Protein AF-A0A5C7UI43-F1 (afdb_monomer)

Radius of gyration: 25.61 Å; Cα contacts (8 Å, |Δi|>4): 293; chains: 1; bounding box: 60×54×65 Å

Secondary structure (DSSP, 8-state):
----TTS--GGGGEETTEE----THHHHHHHHHTT-HHHHHHHHHHHTTT---HHHHHT--TTHHHHHHHHHHH--GGG--HHHHIIIIIHHHHPEESPPP-------PPTTS---HHHHHHHHHHIIIIIHHHTT----------SSS-HHHHHHHHHHHHHHH-PPPP-PSPPSS--S-SSS-HHHHHHHHHHHHHHHH-TTS-HHHHHHHTT---SS--SSS---HHHHHHHHHHHHHHHHHHHHHHHHHHTTT--S--SPPSS-PPP-HHHHHHHHHHHHHHHHHHHHHHHHHHHH-

Mean predicted aligned error: 8.75 Å

pLDDT: mean 88.93, std 11.78, range [41.09, 98.62]

Structure (mmCIF, N/CA/C/O backbone):
data_AF-A0A5C7UI43-F1
#
_entry.id   AF-A0A5C7UI43-F1
#
loop_
_atom_site.group_PDB
_atom_site.id
_atom_site.type_symbol
_atom_site.label_atom_id
_atom_site.label_alt_id
_atom_site.label_comp_id
_atom_site.label_asym_id
_atom_site.label_entity_id
_atom_site.label_seq_id
_atom_site.pdbx_PDB_ins_code
_atom_site.Cartn_x
_atom_site.Cartn_y
_atom_site.Cartn_z
_atom_site.occupancy
_atom_site.B_iso_or_equiv
_atom_site.auth_seq_id
_atom_site.auth_comp_id
_atom_site.auth_asym_id
_atom_site.auth_atom_id
_atom_site.pdbx_PDB_model_num
ATOM 1 N N . MET A 1 1 ? -25.306 16.478 -3.652 1.00 41.09 1 MET A N 1
ATOM 2 C CA . MET A 1 1 ? -23.913 16.083 -3.967 1.00 41.09 1 MET A CA 1
ATOM 3 C C . MET A 1 1 ? -23.865 14.571 -4.092 1.00 41.09 1 MET A C 1
ATOM 5 O O . MET A 1 1 ? -24.075 13.880 -3.103 1.00 41.09 1 MET A O 1
ATOM 9 N N . THR A 1 2 ? -23.677 14.051 -5.300 1.00 48.28 2 THR A N 1
ATOM 10 C CA . THR A 1 2 ? -23.545 12.612 -5.557 1.00 48.28 2 THR A CA 1
ATOM 11 C C . THR A 1 2 ? -22.298 12.082 -4.847 1.00 48.28 2 THR A C 1
ATOM 13 O O . THR A 1 2 ? -21.191 12.579 -5.053 1.00 48.28 2 THR A O 1
ATOM 16 N N . LYS A 1 3 ? -22.476 11.104 -3.951 1.00 59.66 3 LYS A N 1
ATOM 17 C CA . LYS A 1 3 ? -21.375 10.439 -3.238 1.00 59.66 3 LYS A CA 1
ATOM 18 C C . LYS A 1 3 ? -20.406 9.869 -4.281 1.00 59.66 3 LYS A C 1
ATOM 20 O O . LYS A 1 3 ? -20.841 9.151 -5.176 1.00 59.66 3 LYS A O 1
ATOM 25 N N . ASN A 1 4 ? -19.111 10.175 -4.180 1.00 74.12 4 ASN A N 1
ATOM 26 C CA . ASN A 1 4 ? -18.106 9.613 -5.086 1.00 74.12 4 ASN A CA 1
ATOM 27 C C . ASN A 1 4 ? -18.083 8.084 -4.922 1.00 74.12 4 ASN A C 1
ATOM 29 O O . ASN A 1 4 ? -17.553 7.570 -3.934 1.00 74.12 4 ASN A O 1
ATOM 33 N N . SER A 1 5 ? -18.664 7.362 -5.884 1.00 76.62 5 SER A N 1
ATOM 34 C CA . SER A 1 5 ? -18.826 5.904 -5.840 1.00 76.62 5 SER A CA 1
ATOM 35 C C . SER A 1 5 ? -17.491 5.158 -5.774 1.00 76.62 5 SER A C 1
ATOM 37 O O . SER A 1 5 ? -17.455 4.024 -5.303 1.00 76.62 5 SER A O 1
ATOM 39 N N . LEU A 1 6 ? -16.384 5.805 -6.149 1.00 84.00 6 LEU A N 1
ATOM 40 C CA . LEU A 1 6 ? -15.033 5.243 -6.159 1.00 84.00 6 LEU A CA 1
ATOM 41 C C . LEU A 1 6 ? -14.198 5.609 -4.923 1.00 84.00 6 LEU A C 1
ATOM 43 O O . LEU A 1 6 ? -13.099 5.079 -4.755 1.00 84.00 6 LEU A O 1
ATOM 47 N N . ALA A 1 7 ? -14.695 6.488 -4.050 1.00 86.06 7 ALA A N 1
ATOM 48 C CA . ALA A 1 7 ? -14.043 6.797 -2.782 1.00 86.06 7 ALA A CA 1
ATOM 49 C C . ALA A 1 7 ? -14.391 5.742 -1.723 1.00 86.06 7 ALA A C 1
ATOM 51 O O . ALA A 1 7 ? -15.552 5.318 -1.625 1.00 86.06 7 ALA A O 1
ATOM 52 N N . LEU A 1 8 ? -13.393 5.348 -0.924 1.00 86.44 8 LEU A N 1
ATOM 53 C CA . LEU A 1 8 ? -13.613 4.494 0.243 1.00 86.44 8 LEU A CA 1
ATOM 54 C C . LEU A 1 8 ? -14.575 5.171 1.217 1.00 86.44 8 LEU A C 1
ATOM 56 O O . LEU A 1 8 ? -14.495 6.374 1.467 1.00 86.44 8 LEU A O 1
ATOM 60 N N . GLN A 1 9 ? -15.497 4.382 1.748 1.00 86.56 9 GLN A N 1
ATOM 61 C CA . GLN A 1 9 ? -16.416 4.768 2.807 1.00 86.56 9 GLN A CA 1
ATOM 62 C C . GLN A 1 9 ? -16.007 4.085 4.111 1.00 86.56 9 GLN A C 1
ATOM 64 O O . GLN A 1 9 ? -15.364 3.040 4.102 1.00 86.56 9 GLN A O 1
ATOM 69 N N . ARG A 1 10 ? -16.450 4.621 5.253 1.00 81.81 10 ARG A N 1
ATOM 70 C CA . ARG A 1 10 ? -16.197 3.988 6.561 1.00 81.81 10 ARG A CA 1
ATOM 71 C C . ARG A 1 10 ? -16.725 2.552 6.647 1.00 81.81 10 ARG A C 1
ATOM 73 O O . ARG A 1 10 ? -16.119 1.736 7.328 1.00 81.81 10 ARG A O 1
ATOM 80 N N . SER A 1 11 ? -17.826 2.249 5.958 1.00 84.06 11 SER A N 1
ATOM 81 C CA . SER A 1 11 ? -18.372 0.889 5.855 1.00 84.06 11 SER A CA 1
ATOM 82 C C . SER A 1 11 ? -17.419 -0.080 5.157 1.00 84.06 11 SER A C 1
ATOM 84 O O . SER A 1 11 ? -17.406 -1.251 5.502 1.00 84.06 11 SER A O 1
ATOM 86 N N . ASP A 1 12 ? -16.597 0.405 4.222 1.00 88.06 12 ASP A N 1
ATOM 87 C CA . ASP A 1 12 ? -15.672 -0.429 3.446 1.00 88.06 12 ASP A CA 1
ATOM 88 C C . ASP A 1 12 ? -14.473 -0.890 4.297 1.00 88.06 12 ASP A C 1
ATOM 90 O O . ASP A 1 12 ? -13.751 -1.804 3.914 1.00 88.06 12 ASP A O 1
ATOM 94 N N . LEU A 1 13 ? -14.244 -0.272 5.461 1.00 86.81 13 LEU A N 1
ATOM 95 C CA . LEU A 1 13 ? -13.174 -0.633 6.398 1.00 86.81 13 LEU A CA 1
ATOM 96 C C . LEU A 1 13 ? -13.546 -1.821 7.299 1.00 86.81 13 LEU A C 1
ATOM 98 O O . LEU A 1 13 ? -12.768 -2.174 8.185 1.00 86.81 13 LEU A O 1
ATOM 102 N N . GLN A 1 14 ? -14.736 -2.401 7.122 1.00 86.81 14 GLN A N 1
ATOM 103 C CA . GLN A 1 14 ? -15.260 -3.485 7.947 1.00 86.81 14 GLN A CA 1
ATOM 104 C C . GLN A 1 14 ? -15.908 -4.560 7.077 1.00 86.81 14 GLN A C 1
ATOM 106 O O . GLN A 1 14 ? -16.674 -4.260 6.166 1.00 86.81 14 GLN A O 1
ATOM 111 N N . LYS A 1 15 ? -15.610 -5.827 7.364 1.00 84.19 15 LYS A N 1
ATOM 112 C CA . LYS A 1 15 ? -16.128 -6.990 6.632 1.00 84.19 15 LYS A CA 1
ATOM 113 C C . LYS A 1 15 ? -15.978 -8.223 7.512 1.00 84.19 15 LYS A C 1
ATOM 115 O O . LYS A 1 15 ? -14.960 -8.362 8.180 1.00 84.19 15 LYS A O 1
ATOM 120 N N . ASN A 1 16 ? -16.987 -9.094 7.536 1.00 82.00 16 ASN A N 1
ATOM 121 C CA . ASN A 1 16 ? -16.933 -10.392 8.226 1.00 82.00 16 ASN A CA 1
ATOM 122 C C . ASN A 1 16 ? -16.462 -10.316 9.695 1.00 82.00 16 ASN A C 1
ATOM 124 O O . ASN A 1 16 ? -15.694 -11.152 10.160 1.00 82.00 16 ASN A O 1
ATOM 128 N N . GLY A 1 17 ? -16.887 -9.280 10.430 1.00 78.25 17 GLY A N 1
ATOM 129 C CA . GLY A 1 17 ? -16.491 -9.090 11.830 1.00 78.25 17 GLY A CA 1
ATOM 130 C C . GLY A 1 17 ? -15.025 -8.690 12.034 1.00 78.25 17 GLY A C 1
ATOM 131 O O . GLY A 1 17 ? -14.549 -8.744 13.163 1.00 78.25 17 GLY A O 1
ATOM 132 N N . LYS A 1 18 ? -14.320 -8.287 10.973 1.00 85.12 18 LYS A N 1
ATOM 133 C CA . LYS A 1 18 ? -12.999 -7.657 11.022 1.00 85.12 18 LYS A CA 1
ATOM 134 C C . LYS A 1 18 ? -13.108 -6.171 10.706 1.00 85.12 18 LYS A C 1
ATOM 136 O O . LYS A 1 18 ? -13.973 -5.757 9.927 1.00 85.12 18 LYS A O 1
ATOM 141 N N . PHE A 1 19 ? -12.192 -5.381 11.253 1.00 86.44 19 PHE A N 1
ATOM 142 C CA . PHE A 1 19 ? -12.033 -3.972 10.905 1.00 86.44 19 PHE A CA 1
ATOM 143 C C . PHE A 1 19 ? -10.576 -3.627 10.614 1.00 86.44 19 PHE A C 1
ATOM 145 O O . PHE A 1 19 ? -9.664 -4.169 11.234 1.00 86.44 19 PHE A O 1
ATOM 152 N N . VAL A 1 20 ? -10.363 -2.684 9.701 1.00 87.62 20 VAL A N 1
ATOM 153 C CA . VAL A 1 20 ? -9.046 -2.108 9.416 1.00 87.62 20 VAL A CA 1
ATOM 154 C C . VAL A 1 20 ? -9.009 -0.681 9.946 1.00 87.62 20 VAL A C 1
ATOM 156 O O . VAL A 1 20 ? -9.901 0.121 9.667 1.00 87.62 20 VAL A O 1
ATOM 159 N N . GLU A 1 21 ? -7.963 -0.346 10.695 1.00 83.88 21 GLU A N 1
ATOM 160 C CA . GLU A 1 21 ? -7.662 1.044 11.031 1.00 83.88 21 GLU A CA 1
ATOM 161 C C . GLU A 1 21 ? -7.300 1.812 9.751 1.00 83.88 21 GLU A C 1
ATOM 163 O O . GLU A 1 21 ? -6.388 1.420 9.020 1.00 83.88 21 GLU A O 1
ATOM 168 N N . GLU A 1 22 ? -8.020 2.897 9.455 1.00 81.88 22 GLU A N 1
ATOM 169 C CA . GLU A 1 22 ? -7.789 3.669 8.235 1.00 81.88 22 GLU A CA 1
ATOM 170 C C . GLU A 1 22 ? -6.381 4.274 8.235 1.00 81.88 22 GLU A C 1
ATOM 172 O O . GLU A 1 22 ? -6.055 5.129 9.056 1.00 81.88 22 GLU A O 1
ATOM 177 N N . HIS A 1 23 ? -5.553 3.868 7.272 1.00 89.19 23 HIS A N 1
ATOM 178 C CA . HIS A 1 23 ? -4.221 4.430 7.103 1.00 89.19 23 HIS A CA 1
ATOM 179 C C . HIS A 1 23 ? -3.888 4.642 5.628 1.00 89.19 23 HIS A C 1
ATOM 181 O O . HIS A 1 23 ? -4.010 3.736 4.801 1.00 89.19 23 HIS A O 1
ATOM 187 N N . ARG A 1 24 ? -3.391 5.838 5.286 1.00 89.25 24 ARG A N 1
ATOM 188 C CA . ARG A 1 24 ? -3.061 6.206 3.894 1.00 89.25 24 ARG A CA 1
ATOM 189 C C . ARG A 1 24 ? -1.999 5.294 3.272 1.00 89.25 24 ARG A C 1
ATOM 191 O O . ARG A 1 24 ? -1.997 5.098 2.061 1.00 89.25 24 ARG A O 1
ATOM 198 N N . LEU A 1 25 ? -1.123 4.712 4.094 1.00 94.44 25 LEU A N 1
ATOM 199 C CA . LEU A 1 25 ? -0.075 3.789 3.644 1.00 94.44 25 LEU A CA 1
ATOM 200 C C . LEU A 1 25 ? -0.619 2.562 2.915 1.00 94.44 25 LEU A C 1
ATOM 202 O O . LEU A 1 25 ? 0.022 2.122 1.970 1.00 94.44 25 LEU A O 1
ATOM 206 N N . TYR A 1 26 ? -1.810 2.058 3.236 1.00 94.88 26 TYR A N 1
ATOM 207 C CA . TYR A 1 26 ? -2.344 0.916 2.493 1.00 94.88 26 TYR A CA 1
ATOM 208 C C . TYR A 1 26 ? -2.644 1.243 1.026 1.00 94.88 26 TYR A C 1
ATOM 210 O O . TYR A 1 26 ? -2.479 0.386 0.157 1.00 94.88 26 TYR A O 1
ATOM 218 N N . ARG A 1 27 ? -3.016 2.497 0.718 1.00 95.00 27 ARG A N 1
ATOM 219 C CA . ARG A 1 27 ? -3.122 2.940 -0.678 1.00 95.00 27 ARG A CA 1
ATOM 220 C C . ARG 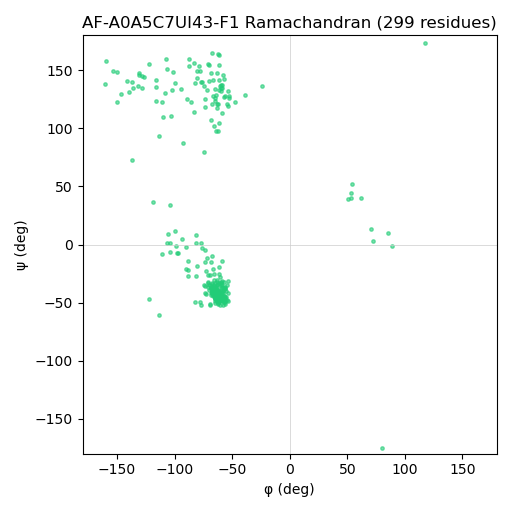A 1 27 ? -1.769 2.895 -1.367 1.00 95.00 27 ARG A C 1
ATOM 222 O O . ARG A 1 27 ? -1.682 2.428 -2.496 1.00 95.00 27 ARG A O 1
ATOM 229 N N . PHE A 1 28 ? -0.724 3.362 -0.694 1.00 96.75 28 PHE A N 1
ATOM 230 C CA . PHE A 1 28 ? 0.623 3.330 -1.250 1.00 96.75 28 PHE A CA 1
ATOM 231 C C . PHE A 1 28 ? 1.137 1.901 -1.408 1.00 96.75 28 PHE A C 1
ATOM 233 O O . PHE A 1 28 ? 1.743 1.618 -2.430 1.00 96.75 28 PHE A O 1
ATOM 240 N N . TRP A 1 29 ? 0.829 0.985 -0.487 1.00 97.56 29 TRP A N 1
ATOM 241 C CA . TRP A 1 29 ? 1.164 -0.432 -0.638 1.00 97.56 29 TRP A CA 1
ATOM 242 C C . TRP A 1 29 ? 0.586 -0.989 -1.943 1.00 97.56 29 TRP A C 1
ATOM 244 O O . TRP A 1 29 ? 1.325 -1.521 -2.768 1.00 97.56 29 TRP A O 1
ATOM 254 N N . PHE A 1 30 ? -0.712 -0.771 -2.177 1.00 97.31 30 PHE A N 1
ATOM 255 C CA . PHE A 1 30 ? -1.386 -1.175 -3.410 1.00 97.31 30 PHE A CA 1
ATOM 256 C C . PHE A 1 30 ? -0.703 -0.618 -4.674 1.00 97.31 30 PHE A C 1
ATOM 258 O O . PHE A 1 30 ? -0.483 -1.351 -5.637 1.00 97.31 30 PHE A O 1
ATOM 265 N N . GLU A 1 31 ? -0.332 0.665 -4.681 1.00 96.75 31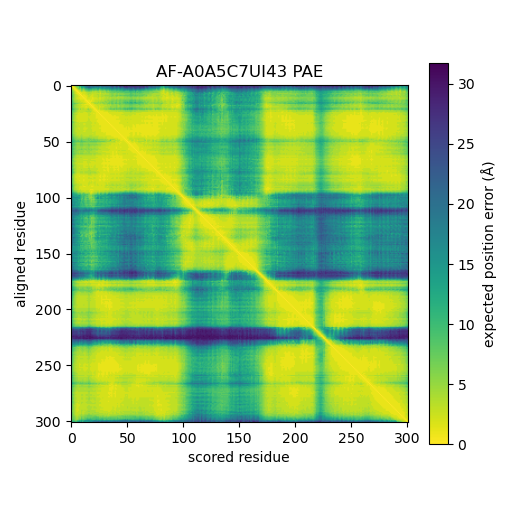 GLU A N 1
ATOM 266 C CA . GLU A 1 31 ? 0.319 1.275 -5.850 1.00 96.75 31 GLU A CA 1
ATOM 267 C C . GLU A 1 31 ? 1.779 0.825 -6.025 1.00 96.75 31 GLU A C 1
ATOM 269 O O . GLU A 1 31 ? 2.221 0.625 -7.155 1.00 96.75 31 GLU A O 1
ATOM 274 N N . PHE A 1 32 ? 2.523 0.610 -4.937 1.00 98.25 32 PHE A N 1
ATOM 275 C CA . PHE A 1 32 ? 3.901 0.119 -4.990 1.00 98.25 32 PHE A CA 1
ATOM 276 C C . PHE A 1 32 ? 3.991 -1.325 -5.485 1.00 98.25 32 PHE A C 1
ATOM 278 O O . PHE A 1 32 ? 4.925 -1.641 -6.218 1.00 98.25 32 PHE A O 1
ATOM 285 N N . LEU A 1 33 ? 3.008 -2.177 -5.171 1.00 98.19 33 LEU A N 1
ATOM 286 C CA . LEU A 1 33 ? 2.909 -3.515 -5.768 1.00 98.19 33 LEU A CA 1
ATOM 287 C C . LEU A 1 33 ? 2.796 -3.434 -7.293 1.00 98.19 33 LEU A C 1
ATOM 289 O O . LEU A 1 33 ? 3.463 -4.177 -8.005 1.00 98.19 33 LEU A O 1
ATOM 293 N N . ALA A 1 34 ? 2.024 -2.473 -7.811 1.00 97.19 34 ALA A N 1
ATOM 294 C CA . ALA A 1 34 ? 1.901 -2.256 -9.252 1.00 97.19 34 ALA A CA 1
ATOM 295 C C . ALA A 1 34 ? 3.189 -1.719 -9.910 1.00 97.19 34 ALA A C 1
ATOM 297 O O . ALA A 1 34 ? 3.300 -1.740 -11.136 1.00 97.19 34 ALA A O 1
ATOM 298 N N . LEU A 1 35 ? 4.141 -1.221 -9.116 1.00 97.88 35 LEU A N 1
ATOM 299 C CA . LEU A 1 35 ? 5.438 -0.704 -9.560 1.00 97.88 35 LEU A CA 1
ATOM 300 C C . LEU A 1 35 ? 6.608 -1.650 -9.229 1.00 97.88 35 LEU A C 1
ATOM 302 O O . LEU A 1 35 ? 7.755 -1.314 -9.522 1.00 97.88 35 LEU A O 1
ATOM 306 N N . SER A 1 36 ? 6.349 -2.813 -8.624 1.00 98.50 36 SER A N 1
ATOM 307 C CA . SER A 1 36 ? 7.382 -3.793 -8.276 1.00 98.50 36 SER A CA 1
ATOM 308 C C . SER A 1 36 ? 7.677 -4.730 -9.453 1.00 98.50 36 SER A C 1
ATOM 310 O O . SER A 1 36 ? 6.771 -5.430 -9.917 1.00 98.50 36 SER A O 1
ATOM 312 N N . PRO A 1 37 ? 8.938 -4.810 -9.924 1.00 98.50 37 PRO A N 1
ATOM 313 C CA . PRO A 1 37 ? 9.308 -5.746 -10.981 1.00 98.50 37 PRO A CA 1
ATOM 314 C C . PRO A 1 37 ? 9.169 -7.217 -10.570 1.00 98.50 37 PRO A C 1
ATOM 316 O O . PRO A 1 37 ? 8.730 -8.024 -11.387 1.00 98.50 37 PRO A O 1
ATOM 319 N N . SER A 1 38 ? 9.469 -7.583 -9.318 1.00 98.56 38 SER A N 1
ATOM 320 C CA . SER A 1 38 ? 9.256 -8.963 -8.852 1.00 98.56 38 SER A CA 1
ATOM 321 C C . SER A 1 38 ? 7.769 -9.329 -8.764 1.00 98.56 38 SER A C 1
ATOM 323 O O . SER A 1 38 ? 7.391 -10.441 -9.133 1.00 98.56 38 SER A O 1
ATOM 325 N N . TYR A 1 39 ? 6.905 -8.392 -8.363 1.00 98.62 39 TYR A N 1
ATOM 326 C CA . TYR A 1 39 ? 5.457 -8.610 -8.345 1.00 98.62 39 TYR A CA 1
ATOM 327 C C . TYR A 1 39 ? 4.870 -8.772 -9.757 1.00 98.62 39 TYR A C 1
ATOM 329 O O . TYR A 1 39 ? 3.997 -9.609 -9.987 1.00 98.62 39 TYR A O 1
ATOM 337 N N . GLU A 1 40 ? 5.379 -8.015 -10.734 1.00 98.38 40 GLU A N 1
ATOM 338 C CA . GLU A 1 40 ? 5.025 -8.202 -12.146 1.00 98.38 40 GLU A CA 1
ATOM 339 C C . GLU A 1 40 ? 5.488 -9.570 -12.678 1.00 98.38 40 GLU A C 1
ATOM 341 O O . GLU A 1 40 ? 4.751 -10.212 -13.429 1.00 98.38 40 GLU A O 1
ATOM 346 N N . LEU A 1 41 ? 6.659 -10.066 -12.264 1.00 98.38 41 LEU A N 1
ATOM 347 C CA . LEU A 1 41 ? 7.090 -11.428 -12.599 1.00 98.38 41 LEU A CA 1
ATOM 348 C C . LEU A 1 41 ? 6.150 -12.484 -12.012 1.00 98.38 41 LEU A C 1
ATOM 350 O O . LEU A 1 41 ? 5.785 -13.421 -12.720 1.00 98.38 41 LEU A O 1
ATOM 354 N N . ALA A 1 42 ? 5.697 -12.314 -10.766 1.00 98.56 42 ALA A N 1
ATOM 355 C CA . ALA A 1 42 ? 4.701 -13.197 -10.157 1.00 98.56 42 ALA A CA 1
ATOM 356 C C . ALA A 1 42 ? 3.378 -13.183 -10.940 1.00 98.56 42 ALA A C 1
ATOM 358 O O . ALA A 1 42 ? 2.832 -14.243 -11.259 1.00 98.56 42 ALA A O 1
ATOM 359 N N . ARG A 1 43 ? 2.916 -11.998 -11.367 1.00 98.12 43 ARG A N 1
ATOM 360 C CA . ARG A 1 43 ? 1.750 -11.861 -12.251 1.00 98.12 43 ARG A CA 1
ATOM 361 C C . ARG A 1 43 ? 1.924 -12.645 -13.546 1.00 98.12 43 ARG A C 1
ATOM 363 O O . ARG A 1 43 ? 1.017 -13.384 -13.936 1.00 98.12 43 ARG A O 1
ATOM 370 N N . ARG A 1 44 ? 3.062 -12.489 -14.229 1.00 97.62 44 ARG A N 1
ATOM 371 C CA . ARG A 1 44 ? 3.346 -13.204 -15.484 1.00 97.62 44 ARG A CA 1
ATOM 372 C C . ARG A 1 44 ? 3.399 -14.700 -15.264 1.00 97.62 44 ARG A C 1
ATOM 374 O O . ARG A 1 44 ? 2.712 -15.415 -15.980 1.00 97.62 44 ARG A O 1
ATOM 381 N N . TYR A 1 45 ? 4.119 -15.144 -14.237 1.00 98.19 45 TYR A N 1
ATOM 382 C CA . TYR A 1 45 ? 4.231 -16.548 -13.864 1.00 98.19 45 TYR A CA 1
ATOM 383 C C . TYR A 1 45 ? 2.847 -17.177 -13.669 1.00 98.19 45 TYR A C 1
ATOM 385 O O . TYR A 1 45 ? 2.550 -18.214 -14.259 1.00 98.19 45 TYR A O 1
ATOM 393 N N . ARG A 1 46 ? 1.950 -16.529 -12.913 1.00 97.31 46 ARG A N 1
ATOM 394 C CA . ARG A 1 46 ? 0.577 -17.025 -12.726 1.00 97.31 46 ARG A CA 1
ATOM 395 C C . ARG A 1 46 ? -0.252 -16.963 -14.011 1.00 97.31 46 ARG A C 1
ATOM 397 O O . ARG A 1 46 ? -0.941 -17.928 -14.332 1.00 97.31 46 ARG A O 1
ATOM 404 N N . SER A 1 47 ? -0.130 -15.889 -14.788 1.00 95.81 47 SER A N 1
ATOM 405 C CA . SER A 1 47 ? -0.869 -15.715 -16.049 1.00 95.81 47 SER A CA 1
ATOM 406 C C . SER A 1 47 ? -0.480 -16.747 -17.115 1.00 95.81 47 SER A C 1
ATOM 408 O O . SER A 1 47 ? -1.322 -17.167 -17.904 1.00 95.81 47 SER A O 1
ATOM 410 N N . THR A 1 48 ? 0.781 -17.183 -17.138 1.00 95.69 48 THR A N 1
ATOM 411 C CA . THR A 1 48 ? 1.301 -18.164 -18.103 1.00 95.69 48 THR A CA 1
ATOM 412 C C . THR A 1 48 ? 1.385 -19.583 -17.539 1.00 95.69 48 THR A C 1
ATOM 414 O O . THR A 1 48 ? 1.992 -20.456 -18.164 1.00 95.69 48 THR A O 1
ATOM 417 N N . LYS A 1 49 ? 0.776 -19.841 -16.371 1.00 94.69 49 LYS A N 1
ATOM 418 C CA . LYS A 1 49 ? 0.796 -21.148 -15.686 1.00 94.69 49 LYS A CA 1
ATOM 419 C C . LYS A 1 49 ? 2.222 -21.687 -15.480 1.00 94.69 49 LYS A C 1
ATOM 421 O O . LYS A 1 49 ? 2.507 -22.850 -15.746 1.00 94.69 49 LYS A O 1
ATOM 426 N N . GLY A 1 50 ? 3.122 -20.809 -15.047 1.00 93.50 50 GLY A N 1
ATOM 427 C CA . GLY A 1 50 ? 4.517 -21.100 -14.718 1.00 93.50 50 GLY A CA 1
ATOM 428 C C . GLY A 1 50 ? 5.505 -20.983 -15.880 1.00 93.50 50 GLY A C 1
ATOM 429 O O . GLY A 1 50 ? 6.702 -21.168 -15.683 1.00 93.50 50 GLY A O 1
ATOM 430 N N . ARG A 1 51 ? 5.042 -20.660 -17.093 1.00 94.50 51 ARG A N 1
ATOM 431 C CA . ARG A 1 51 ? 5.893 -20.578 -18.291 1.00 94.50 51 ARG A CA 1
ATOM 432 C C . ARG A 1 51 ? 6.400 -19.152 -18.503 1.00 94.50 51 ARG A C 1
ATOM 434 O O . ARG A 1 51 ? 5.753 -18.357 -19.184 1.00 94.50 51 ARG A O 1
ATOM 441 N N . LEU A 1 52 ? 7.526 -18.809 -17.883 1.00 95.94 52 LEU A N 1
ATOM 442 C CA . LEU A 1 52 ? 8.203 -17.525 -18.103 1.00 95.94 52 LEU A CA 1
ATOM 443 C C . LEU A 1 52 ? 9.091 -17.568 -19.353 1.00 95.94 52 LEU A C 1
ATOM 445 O O . LEU A 1 52 ? 9.534 -18.637 -19.777 1.00 95.94 52 LEU A O 1
ATOM 449 N N . THR A 1 53 ? 9.367 -16.399 -19.938 1.00 96.25 53 THR A N 1
ATOM 450 C CA . THR A 1 53 ? 10.409 -16.288 -20.968 1.00 96.25 53 THR A CA 1
ATOM 451 C C . THR A 1 53 ? 11.786 -16.521 -20.345 1.00 96.25 53 THR A C 1
ATOM 453 O O . THR A 1 53 ? 11.942 -16.464 -19.122 1.00 96.25 53 THR A O 1
ATOM 456 N N . LYS A 1 54 ? 12.808 -16.764 -21.174 1.00 96.19 54 LYS A N 1
ATOM 457 C CA . LYS A 1 54 ? 14.183 -16.949 -20.682 1.00 96.19 54 LYS A CA 1
ATOM 458 C C . LYS A 1 54 ? 14.675 -15.714 -19.923 1.00 96.19 54 LYS A C 1
ATOM 460 O O . LYS A 1 54 ? 15.319 -15.849 -18.888 1.00 96.19 54 LYS A O 1
ATOM 465 N N . GLU A 1 55 ? 14.325 -14.525 -20.404 1.00 95.06 55 GLU A N 1
ATOM 466 C CA . GLU A 1 55 ? 14.694 -13.240 -19.808 1.00 95.06 55 GLU A CA 1
ATOM 467 C C . GLU A 1 55 ? 14.023 -13.042 -18.445 1.00 95.06 55 GLU A C 1
ATOM 469 O O . GLU A 1 55 ? 14.676 -12.618 -17.492 1.00 95.06 55 GLU A O 1
ATOM 474 N N . ASP A 1 56 ? 12.736 -13.385 -18.331 1.00 96.19 56 ASP A N 1
ATOM 475 C CA . ASP A 1 56 ? 11.989 -13.292 -17.075 1.00 96.19 56 ASP A CA 1
ATOM 476 C C . ASP A 1 56 ? 12.456 -14.331 -16.049 1.00 96.19 56 ASP A C 1
ATOM 478 O O . ASP A 1 56 ? 12.602 -14.002 -14.872 1.00 96.19 56 ASP A O 1
ATOM 482 N N . ALA A 1 57 ? 12.762 -15.554 -16.490 1.00 96.38 57 ALA A N 1
ATOM 483 C CA . ALA A 1 57 ? 13.314 -16.597 -15.631 1.00 96.38 57 ALA A CA 1
ATOM 484 C C . ALA A 1 57 ? 14.712 -16.230 -15.097 1.00 96.38 57 ALA A C 1
ATOM 486 O O . ALA A 1 57 ? 14.996 -16.440 -13.919 1.00 96.38 57 ALA A O 1
ATOM 487 N N . ALA A 1 58 ? 15.571 -15.632 -15.931 1.00 96.31 58 ALA A N 1
ATOM 488 C CA . ALA A 1 58 ? 16.948 -15.285 -15.566 1.00 96.31 58 ALA A CA 1
ATOM 489 C C . ALA A 1 58 ? 17.057 -14.188 -14.494 1.00 96.31 58 ALA A C 1
ATOM 491 O O . ALA A 1 58 ? 18.089 -14.061 -13.837 1.00 96.31 58 ALA A O 1
ATOM 492 N N . ARG A 1 59 ? 16.008 -13.378 -14.324 1.00 96.25 59 ARG A N 1
ATOM 493 C CA . ARG A 1 59 ? 15.976 -12.264 -13.368 1.00 96.25 59 ARG A CA 1
ATOM 494 C C . ARG A 1 59 ? 15.121 -12.540 -12.134 1.00 96.25 59 ARG A C 1
ATOM 496 O O . ARG A 1 59 ? 14.876 -11.604 -11.378 1.00 96.25 59 ARG A O 1
ATOM 503 N N . LEU A 1 60 ? 14.643 -13.771 -11.934 1.00 97.19 60 LEU A N 1
ATOM 504 C CA . LEU A 1 60 ? 13.879 -14.120 -10.738 1.00 97.19 60 LEU A CA 1
ATOM 505 C C . LEU A 1 60 ? 14.715 -13.871 -9.473 1.00 97.19 60 LEU A C 1
ATOM 507 O O . LEU A 1 60 ? 15.891 -14.242 -9.427 1.00 97.19 60 LEU A O 1
ATOM 511 N N . PRO A 1 61 ? 14.139 -13.241 -8.435 1.00 97.31 61 PRO A N 1
ATOM 512 C CA . PRO A 1 61 ? 14.838 -13.092 -7.174 1.00 97.31 61 PRO A CA 1
ATOM 513 C C . PRO A 1 61 ? 14.947 -14.451 -6.465 1.00 97.31 61 PRO A C 1
ATOM 515 O O . PRO A 1 61 ? 14.116 -15.335 -6.656 1.00 97.31 61 PRO A O 1
ATOM 518 N N . ALA A 1 62 ? 15.950 -14.609 -5.603 1.00 97.00 62 ALA A N 1
ATOM 519 C CA . ALA A 1 62 ? 16.185 -15.867 -4.885 1.00 97.00 62 ALA A CA 1
ATOM 520 C C . ALA A 1 62 ? 15.014 -16.270 -3.965 1.00 97.00 62 ALA A C 1
ATOM 522 O O . ALA A 1 62 ? 14.825 -17.443 -3.673 1.00 97.00 62 ALA A O 1
ATOM 523 N N . ASP A 1 63 ? 14.227 -15.294 -3.513 1.00 97.44 63 ASP A N 1
ATOM 524 C CA . ASP A 1 63 ? 13.042 -15.450 -2.671 1.00 97.44 63 ASP A CA 1
ATOM 525 C C . ASP A 1 63 ? 11.735 -15.286 -3.468 1.00 97.44 63 ASP A C 1
ATOM 527 O O . ASP A 1 63 ? 10.748 -14.754 -2.958 1.00 97.44 63 ASP A O 1
ATOM 531 N N . PHE A 1 64 ? 11.715 -15.711 -4.737 1.00 98.19 64 PHE A N 1
ATOM 532 C CA . PHE A 1 64 ? 10.548 -15.547 -5.608 1.00 98.19 64 PHE A CA 1
ATOM 533 C C . PHE A 1 64 ? 9.284 -16.241 -5.086 1.00 98.19 64 PHE A C 1
ATOM 535 O O . PHE A 1 64 ? 8.199 -15.687 -5.247 1.00 98.19 64 PHE A O 1
ATOM 542 N N . ASP A 1 65 ? 9.407 -17.374 -4.390 1.00 97.81 65 ASP A N 1
ATOM 543 C CA . ASP A 1 65 ? 8.264 -18.058 -3.769 1.00 97.81 65 ASP A CA 1
ATOM 544 C C . ASP A 1 65 ? 7.521 -17.148 -2.789 1.00 97.81 65 ASP A C 1
ATOM 546 O O . ASP A 1 65 ? 6.293 -17.071 -2.808 1.00 97.81 65 ASP A O 1
ATOM 550 N N . ARG A 1 66 ? 8.257 -16.343 -2.012 1.00 97.88 66 ARG A N 1
ATOM 551 C CA . ARG A 1 66 ? 7.646 -15.352 -1.125 1.00 97.88 66 ARG A CA 1
ATOM 552 C C . ARG A 1 66 ? 6.874 -14.297 -1.913 1.00 97.88 66 ARG A C 1
ATOM 554 O O . ARG A 1 66 ? 5.810 -13.864 -1.485 1.00 97.88 66 ARG A O 1
ATOM 561 N N . VAL A 1 67 ? 7.393 -13.869 -3.060 1.00 98.38 67 VAL A N 1
ATOM 562 C CA . VAL A 1 67 ? 6.699 -12.902 -3.921 1.00 98.38 67 VAL A CA 1
ATOM 563 C C . VAL A 1 67 ? 5.437 -13.516 -4.536 1.00 98.38 67 VAL A C 1
ATOM 565 O O . VAL A 1 67 ? 4.411 -12.839 -4.615 1.00 98.38 67 VAL A O 1
ATOM 568 N N . LEU A 1 68 ? 5.478 -14.799 -4.913 1.00 98.31 68 LEU A N 1
ATOM 569 C CA . LEU A 1 68 ? 4.310 -15.544 -5.385 1.00 98.31 68 LEU A CA 1
ATOM 570 C C . LEU A 1 68 ? 3.225 -15.642 -4.307 1.00 98.31 68 LEU A C 1
ATOM 572 O O . LEU A 1 68 ? 2.072 -15.355 -4.609 1.00 98.31 68 LEU A O 1
ATOM 576 N N . GLU A 1 69 ? 3.579 -15.946 -3.055 1.00 97.81 69 GLU A N 1
ATOM 577 C CA . GLU A 1 69 ? 2.623 -15.959 -1.935 1.00 97.81 69 GLU A CA 1
ATOM 578 C C . GLU A 1 69 ? 1.907 -14.612 -1.776 1.00 97.81 69 GLU A C 1
ATOM 580 O O . GLU A 1 69 ? 0.683 -14.555 -1.614 1.00 97.81 69 GLU A O 1
ATOM 585 N N . ILE A 1 70 ? 2.661 -13.507 -1.837 1.00 97.94 70 ILE A N 1
ATOM 586 C CA . ILE A 1 70 ? 2.086 -12.161 -1.749 1.00 97.94 70 ILE A CA 1
ATOM 587 C C . ILE A 1 70 ? 1.178 -11.896 -2.944 1.00 97.94 70 ILE A C 1
ATOM 589 O O . ILE A 1 70 ? 0.081 -11.378 -2.751 1.00 97.94 70 ILE A O 1
ATOM 593 N N . TYR A 1 71 ? 1.584 -12.279 -4.156 1.00 98.25 71 TYR A N 1
ATOM 594 C CA . TYR A 1 71 ? 0.758 -12.130 -5.350 1.00 98.25 71 TYR A CA 1
ATOM 595 C C . TYR A 1 71 ? -0.543 -12.932 -5.272 1.00 98.25 71 TYR A C 1
ATOM 597 O O . TYR A 1 71 ? -1.607 -12.395 -5.573 1.00 98.25 71 TYR A O 1
ATOM 605 N N . ASP A 1 72 ? -0.492 -14.185 -4.827 1.00 97.06 72 ASP A N 1
ATOM 606 C CA . ASP A 1 72 ? -1.679 -15.035 -4.698 1.00 97.06 72 ASP A CA 1
ATOM 607 C C . ASP A 1 72 ? -2.662 -14.464 -3.669 1.00 97.06 72 ASP A C 1
ATOM 609 O O . ASP A 1 72 ? -3.883 -14.505 -3.848 1.00 97.06 72 ASP A O 1
ATOM 613 N N . THR A 1 73 ? -2.116 -13.846 -2.623 1.00 95.12 73 THR A N 1
ATOM 614 C CA . THR A 1 73 ? -2.889 -13.240 -1.543 1.00 95.12 73 THR A CA 1
ATOM 615 C C . THR A 1 73 ? -3.496 -11.889 -1.956 1.00 95.12 73 THR A C 1
ATOM 617 O O . THR A 1 73 ? -4.706 -11.666 -1.845 1.00 95.12 73 THR A O 1
ATOM 620 N N . PHE A 1 74 ? -2.680 -10.974 -2.486 1.00 96.88 74 PHE A N 1
ATOM 621 C CA . PHE A 1 74 ? -3.085 -9.609 -2.841 1.00 96.88 74 PHE A CA 1
ATOM 622 C C . PHE A 1 74 ? -3.793 -9.524 -4.200 1.00 96.88 74 PHE A C 1
ATOM 624 O O . PHE A 1 74 ? -4.623 -8.633 -4.396 1.00 96.88 74 PHE A O 1
ATOM 631 N N . GLY A 1 75 ? -3.512 -10.448 -5.118 1.00 96.56 75 GLY A N 1
ATOM 632 C CA . GLY A 1 75 ? -4.104 -10.535 -6.451 1.00 96.56 75 GLY A CA 1
ATOM 633 C C . GLY A 1 75 ? -3.498 -9.581 -7.488 1.00 96.56 75 GLY A C 1
ATOM 634 O O . GLY A 1 75 ? -2.533 -8.853 -7.249 1.00 96.56 75 GLY A O 1
ATOM 635 N N . ASN A 1 76 ? -4.085 -9.558 -8.687 1.00 96.19 76 ASN A N 1
ATOM 636 C CA . ASN A 1 76 ? -3.591 -8.743 -9.799 1.00 96.19 76 ASN A CA 1
ATOM 637 C C . ASN A 1 76 ? -3.905 -7.240 -9.636 1.00 96.19 76 ASN A C 1
ATOM 639 O O . ASN A 1 76 ? -4.811 -6.723 -10.282 1.00 96.19 76 ASN A O 1
ATOM 643 N N . VAL A 1 77 ? -3.133 -6.505 -8.829 1.00 95.75 77 VAL A N 1
ATOM 644 C CA . VAL A 1 77 ? -3.356 -5.063 -8.569 1.00 95.75 77 VAL A CA 1
ATOM 645 C C . VAL A 1 77 ? -3.314 -4.162 -9.819 1.00 95.75 77 VAL A C 1
ATOM 647 O O . VAL A 1 77 ? -3.737 -3.008 -9.757 1.00 95.75 77 VAL A O 1
ATOM 650 N N . GLN A 1 78 ? -2.811 -4.657 -10.958 1.00 94.25 78 GLN A N 1
ATOM 651 C CA . GLN A 1 78 ? -2.851 -3.941 -12.242 1.00 94.25 78 GLN A CA 1
ATOM 652 C C . GLN A 1 78 ? -4.280 -3.842 -12.806 1.00 94.25 78 GLN A C 1
ATOM 654 O O . GLN A 1 78 ? -4.587 -2.905 -13.538 1.00 94.25 78 GLN A O 1
ATOM 659 N N . GLU A 1 79 ? -5.148 -4.789 -12.445 1.00 94.94 79 GLU A N 1
ATOM 660 C CA . GLU A 1 79 ? -6.532 -4.920 -12.917 1.00 94.94 79 GLU A CA 1
ATOM 661 C C . GLU A 1 79 ? -7.522 -4.801 -11.753 1.00 94.94 79 GLU A C 1
ATOM 663 O O . GLU A 1 79 ? -8.562 -5.455 -11.706 1.00 94.94 79 GLU A O 1
ATOM 668 N N . PHE A 1 80 ? -7.200 -3.930 -10.796 1.00 94.75 80 PHE A N 1
ATOM 669 C CA . PHE A 1 80 ? -8.128 -3.506 -9.760 1.00 94.75 80 PHE A CA 1
ATOM 670 C C . PHE A 1 80 ? -8.159 -1.984 -9.628 1.00 94.75 80 PHE A C 1
ATOM 672 O O . PHE A 1 80 ? -7.143 -1.294 -9.732 1.00 94.75 80 PHE A O 1
ATOM 679 N N . LEU A 1 81 ? -9.335 -1.444 -9.305 1.00 94.81 81 LEU A N 1
ATOM 680 C CA . LEU A 1 81 ? -9.410 -0.146 -8.649 1.00 94.81 81 LEU A CA 1
ATOM 681 C C . LEU A 1 81 ? -9.152 -0.352 -7.158 1.00 94.81 81 LEU A C 1
ATOM 683 O O . LEU A 1 81 ? -9.609 -1.326 -6.568 1.00 94.81 81 LEU A O 1
ATOM 687 N N . PHE A 1 82 ? -8.468 0.590 -6.517 1.00 94.25 82 PHE A N 1
ATOM 688 C CA . PHE A 1 82 ? -8.147 0.455 -5.095 1.00 94.25 82 PHE A CA 1
ATOM 689 C C . PHE A 1 82 ? -9.376 0.189 -4.217 1.00 94.25 82 PHE A C 1
ATOM 691 O O . PHE A 1 82 ? -9.316 -0.660 -3.341 1.00 94.25 82 PHE A O 1
ATOM 698 N N . LYS A 1 83 ? -10.502 0.875 -4.466 1.00 92.88 83 LYS A N 1
ATOM 699 C CA . LYS A 1 83 ? -11.737 0.655 -3.701 1.00 92.88 83 LYS A CA 1
ATOM 700 C C . LYS A 1 83 ? -12.275 -0.767 -3.869 1.00 92.88 83 LYS A C 1
ATOM 702 O O . LYS A 1 83 ? -12.647 -1.389 -2.882 1.00 92.88 83 LYS A O 1
ATOM 707 N N . THR A 1 84 ? -12.331 -1.274 -5.099 1.00 92.88 84 THR A N 1
ATOM 708 C CA . THR A 1 84 ? -12.858 -2.621 -5.360 1.00 92.88 84 THR A CA 1
ATOM 709 C C . THR A 1 84 ? -11.930 -3.679 -4.777 1.00 92.88 84 THR A C 1
ATOM 711 O O . THR A 1 84 ? -12.404 -4.594 -4.119 1.00 92.88 84 THR A O 1
ATOM 714 N N . TRP A 1 85 ? -10.612 -3.502 -4.916 1.00 95.56 85 TRP A N 1
ATOM 715 C CA . TRP A 1 85 ? -9.617 -4.351 -4.258 1.00 95.56 85 TRP A CA 1
ATOM 716 C C . TRP A 1 85 ? -9.743 -4.324 -2.735 1.00 95.56 85 TRP A C 1
ATOM 718 O O . TRP A 1 85 ? -9.642 -5.357 -2.077 1.00 95.56 85 TRP A O 1
ATOM 728 N N . TRP A 1 86 ? -9.995 -3.145 -2.169 1.00 94.50 86 TRP A N 1
ATOM 729 C CA . TRP A 1 86 ? -10.130 -2.982 -0.733 1.00 94.50 86 TRP A CA 1
ATOM 730 C C . TRP A 1 86 ? -11.300 -3.787 -0.169 1.00 94.50 86 TRP A C 1
ATOM 732 O O . TRP A 1 86 ? -11.132 -4.562 0.772 1.00 94.50 86 TRP A O 1
ATOM 742 N N . VAL A 1 87 ? -12.477 -3.621 -0.774 1.00 91.06 87 VAL A N 1
ATOM 743 C CA . VAL A 1 87 ? -13.706 -4.315 -0.370 1.00 91.06 87 VAL A CA 1
ATOM 744 C C . VAL A 1 87 ? -13.600 -5.823 -0.612 1.00 91.06 87 VAL A C 1
ATOM 746 O O . VAL A 1 87 ? -14.104 -6.619 0.184 1.00 91.06 87 VAL A O 1
ATOM 749 N N . ASP A 1 88 ? -12.938 -6.232 -1.695 1.00 91.31 88 ASP A N 1
ATOM 750 C CA . ASP A 1 88 ? -12.740 -7.643 -2.022 1.00 91.31 88 ASP A CA 1
ATOM 751 C C . ASP A 1 88 ? -11.785 -8.318 -1.024 1.00 91.31 88 ASP A C 1
ATOM 753 O O . ASP A 1 88 ? -12.153 -9.314 -0.395 1.00 91.31 88 ASP A O 1
ATOM 757 N N . ARG A 1 89 ? -10.602 -7.724 -0.805 1.00 92.25 89 ARG A N 1
ATOM 758 C CA . ARG A 1 89 ? -9.452 -8.389 -0.168 1.00 92.25 89 ARG A CA 1
ATOM 759 C C . ARG A 1 89 ? -8.933 -7.703 1.084 1.00 92.25 89 ARG A C 1
ATOM 761 O O . ARG A 1 89 ? -8.683 -8.372 2.080 1.00 92.25 89 ARG A O 1
ATOM 768 N N . ALA A 1 90 ? -8.740 -6.385 1.049 1.00 90.94 90 ALA A N 1
ATOM 769 C CA . ALA A 1 90 ? -7.898 -5.695 2.032 1.00 90.94 90 ALA A CA 1
ATOM 770 C C . ALA A 1 90 ? -8.364 -5.867 3.484 1.00 90.94 90 ALA A C 1
ATOM 772 O O . ALA A 1 90 ? -7.524 -5.972 4.374 1.00 90.94 90 ALA A O 1
ATOM 773 N N . VAL A 1 91 ? -9.674 -5.944 3.738 1.00 90.50 91 VAL A N 1
ATOM 774 C CA . VAL A 1 91 ? -10.183 -6.160 5.103 1.00 90.50 91 VAL A CA 1
ATOM 775 C C . VAL A 1 91 ? -9.835 -7.546 5.644 1.00 90.50 91 VAL A C 1
ATOM 777 O O . VAL A 1 91 ? -9.559 -7.682 6.829 1.00 90.50 91 VAL A O 1
ATOM 780 N N . GLU A 1 92 ? -9.774 -8.573 4.802 1.00 90.38 92 GLU A N 1
ATOM 781 C CA . GLU A 1 92 ? -9.324 -9.896 5.245 1.00 90.38 92 GLU A CA 1
ATOM 782 C C . GLU A 1 92 ? -7.816 -9.917 5.533 1.00 90.38 92 GLU A C 1
ATOM 784 O O . GLU A 1 92 ? -7.379 -10.619 6.446 1.00 90.38 92 GLU A O 1
ATOM 789 N N . LEU A 1 93 ? -7.041 -9.114 4.791 1.00 92.44 93 LEU A N 1
ATOM 790 C CA . LEU A 1 93 ? -5.581 -9.030 4.893 1.00 92.44 93 LEU A CA 1
ATOM 791 C C . LEU A 1 93 ? -5.107 -8.208 6.094 1.00 92.44 93 LEU A C 1
ATOM 793 O O . LEU A 1 93 ? -4.239 -8.648 6.844 1.00 92.44 93 LEU A O 1
ATOM 797 N N . PHE A 1 94 ? -5.662 -7.010 6.261 1.00 92.44 94 PHE A N 1
ATOM 798 C CA . PHE A 1 94 ? -5.223 -6.028 7.258 1.00 92.44 94 PHE A CA 1
ATOM 799 C C . PHE A 1 94 ? -6.162 -5.940 8.461 1.00 92.44 94 PHE A C 1
ATOM 801 O O . PHE A 1 94 ? -5.896 -5.193 9.403 1.00 92.44 94 PHE A O 1
ATOM 808 N N . GLY A 1 95 ? -7.298 -6.635 8.403 1.00 88.81 95 GLY A N 1
ATOM 809 C CA . GLY A 1 95 ? -8.341 -6.526 9.404 1.00 88.81 95 GLY A CA 1
ATOM 810 C C . GLY A 1 95 ? -8.000 -7.276 10.674 1.00 88.81 95 GLY A C 1
ATOM 811 O O . GLY A 1 95 ? -7.505 -8.402 10.659 1.00 88.81 95 GLY A O 1
ATOM 812 N N . ILE A 1 96 ? -8.333 -6.641 11.783 1.00 84.56 96 ILE A N 1
ATOM 813 C CA . ILE A 1 96 ? -8.261 -7.207 13.116 1.00 84.56 96 ILE A CA 1
ATOM 814 C C . ILE A 1 96 ? -9.671 -7.662 13.494 1.00 84.56 96 ILE A C 1
ATOM 816 O O . ILE A 1 96 ? -10.645 -6.962 13.209 1.00 84.56 96 ILE A O 1
ATOM 820 N N . SER A 1 97 ? -9.793 -8.827 14.131 1.00 80.88 97 SER A N 1
ATOM 821 C CA . SER A 1 97 ? -11.086 -9.341 14.594 1.00 80.88 97 SER A CA 1
ATOM 822 C C . SER A 1 97 ? -11.736 -8.405 15.617 1.00 80.88 97 SER A C 1
ATOM 824 O O . SER A 1 97 ? -11.105 -7.999 16.596 1.00 80.88 97 SER A O 1
ATOM 826 N N . GLY A 1 98 ? -13.020 -8.126 15.406 1.00 72.81 98 GLY A N 1
ATOM 827 C CA . GLY A 1 98 ? -13.846 -7.222 16.197 1.00 72.81 98 GLY A CA 1
ATOM 828 C C . GLY A 1 98 ? -14.355 -6.023 15.398 1.00 72.81 98 GLY A C 1
ATOM 829 O O . GLY A 1 98 ? -13.988 -5.782 14.252 1.00 72.81 98 GLY A O 1
ATOM 830 N N . ALA A 1 99 ? -15.223 -5.245 16.027 1.00 69.19 99 ALA A N 1
ATOM 831 C CA . ALA A 1 99 ? -15.540 -3.879 15.647 1.00 69.19 99 ALA A CA 1
ATOM 832 C C . ALA A 1 99 ? -14.551 -2.915 16.330 1.00 69.19 99 ALA A C 1
ATOM 834 O O . ALA A 1 99 ? -14.062 -3.222 17.420 1.00 69.19 99 ALA A O 1
ATOM 835 N N . PRO A 1 100 ? -14.285 -1.729 15.757 1.00 68.06 100 PRO A N 1
ATOM 836 C CA . PRO A 1 100 ? -13.442 -0.738 16.412 1.00 68.06 100 PRO A CA 1
ATOM 837 C C . PRO A 1 100 ? -14.023 -0.336 17.773 1.00 68.06 100 PRO A C 1
ATOM 839 O O . PRO A 1 100 ? -15.231 -0.097 17.909 1.00 68.06 100 PRO A O 1
ATOM 842 N N . SER A 1 101 ? -13.146 -0.221 18.772 1.00 73.94 101 SER A N 1
ATOM 843 C CA . SER A 1 101 ? -13.497 0.316 20.085 1.00 73.94 101 SER A CA 1
ATOM 844 C C . SER A 1 101 ? -14.068 1.722 19.930 1.00 73.94 101 SER A C 1
ATOM 846 O O . SER A 1 101 ? -13.465 2.597 19.310 1.00 73.94 101 SER A O 1
ATOM 848 N N . LYS A 1 102 ? -15.252 1.945 20.494 1.00 79.44 102 LYS A N 1
ATOM 849 C CA . LYS A 1 102 ? -15.937 3.238 20.465 1.00 79.44 102 LYS A CA 1
ATOM 850 C C . LYS A 1 102 ? -16.517 3.527 21.838 1.00 79.44 102 LYS A C 1
ATOM 852 O O . LYS A 1 102 ? -17.088 2.633 22.455 1.00 79.44 102 LYS A O 1
ATOM 857 N N . THR A 1 103 ? -16.429 4.781 22.272 1.00 84.38 103 THR A N 1
ATOM 858 C CA . THR A 1 103 ? -17.133 5.258 23.464 1.00 84.38 103 THR A CA 1
ATOM 859 C C . THR A 1 103 ? -18.642 5.185 23.244 1.00 84.38 103 THR A C 1
ATOM 861 O O . THR A 1 103 ? -19.162 5.686 22.243 1.00 84.38 103 THR A O 1
ATOM 864 N N . VAL A 1 104 ? -19.349 4.566 24.187 1.00 88.81 104 VAL A N 1
ATOM 865 C CA . VAL A 1 104 ? -20.807 4.423 24.165 1.00 88.81 104 VAL A CA 1
ATOM 866 C C . VAL A 1 104 ? -21.357 4.904 25.502 1.00 88.81 104 VAL A C 1
ATOM 868 O O . VAL A 1 104 ? -20.821 4.558 26.550 1.00 88.81 104 VAL A O 1
ATOM 871 N N . SER A 1 105 ? -22.419 5.709 25.472 1.00 90.50 105 SER A N 1
ATOM 872 C CA . SER A 1 105 ? -23.171 6.033 26.686 1.00 90.50 105 SER A CA 1
ATOM 873 C C . SER A 1 105 ? -23.988 4.806 27.089 1.00 90.50 105 SER A C 1
ATOM 875 O O . SER A 1 105 ? -24.807 4.333 26.303 1.00 90.50 105 SER A O 1
ATOM 877 N N . ILE A 1 106 ? -23.720 4.267 28.280 1.00 92.69 106 ILE A N 1
ATOM 878 C CA . ILE A 1 106 ? -24.407 3.074 28.794 1.00 92.69 106 ILE A CA 1
ATOM 879 C C . ILE A 1 106 ? -25.743 3.468 29.423 1.00 92.69 106 ILE A C 1
ATOM 881 O O . ILE A 1 106 ? -26.773 2.882 29.101 1.00 92.69 106 ILE A O 1
ATOM 885 N N . TYR A 1 107 ? -25.735 4.475 30.296 1.00 91.75 107 TYR A N 1
ATOM 886 C CA . TYR A 1 107 ? -26.924 4.928 31.008 1.00 91.75 107 TYR A CA 1
ATOM 887 C C . TYR A 1 107 ? -26.796 6.405 31.400 1.00 91.75 107 TYR A C 1
ATOM 889 O O . TYR A 1 107 ? -25.689 6.886 31.649 1.00 91.75 107 TYR A O 1
ATOM 897 N N . LYS A 1 108 ? -27.923 7.124 31.469 1.00 92.25 108 LYS A N 1
ATOM 898 C CA . LYS A 1 108 ? -27.992 8.510 31.952 1.00 92.25 108 LYS A CA 1
ATOM 899 C C . LYS A 1 108 ? -28.840 8.563 33.220 1.00 92.25 108 LYS A C 1
ATOM 901 O O . LYS A 1 108 ? -30.009 8.192 33.194 1.00 92.25 108 LYS A O 1
ATOM 906 N N . PHE A 1 109 ? -28.262 9.077 34.300 1.00 88.50 109 PHE A N 1
ATOM 907 C CA . PHE A 1 109 ? -28.985 9.339 35.541 1.00 88.50 109 PHE A CA 1
ATOM 908 C C . PHE A 1 109 ? -29.879 10.578 35.403 1.00 88.50 109 PHE A C 1
ATOM 910 O O . PHE A 1 109 ? -29.467 11.592 34.830 1.00 88.50 109 PHE A O 1
ATOM 917 N N . ALA A 1 110 ? -31.108 10.489 35.911 1.00 85.06 110 ALA A N 1
ATOM 918 C CA . ALA A 1 110 ? -31.983 11.645 36.067 1.00 85.06 110 ALA A CA 1
ATOM 919 C C . ALA A 1 110 ? -31.558 12.461 37.298 1.00 85.06 110 ALA A C 1
ATOM 921 O O . ALA A 1 110 ? -31.010 11.917 38.257 1.00 85.06 110 ALA A O 1
ATOM 922 N N . ASN A 1 111 ? -31.775 13.777 37.254 1.00 81.56 111 ASN A N 1
ATOM 923 C CA . ASN A 1 111 ? -31.381 14.666 38.342 1.00 81.56 111 ASN A CA 1
ATOM 924 C C . ASN A 1 111 ? -32.293 14.464 39.565 1.00 81.56 111 ASN A C 1
ATOM 926 O O . ASN A 1 111 ? -33.511 14.445 39.413 1.00 81.56 111 ASN A O 1
ATOM 930 N N . GLY A 1 112 ? -31.711 14.342 40.761 1.00 75.25 112 GLY A N 1
ATOM 931 C CA . GLY A 1 112 ? -32.448 14.327 42.033 1.00 75.25 112 GLY A CA 1
ATOM 932 C C . GLY A 1 112 ? -33.268 13.067 42.349 1.00 75.25 112 GLY A C 1
ATOM 933 O O . GLY A 1 112 ? -33.920 13.030 43.387 1.00 75.25 112 GLY A O 1
ATOM 934 N N . THR A 1 113 ? -33.244 12.029 41.507 1.00 79.00 113 THR A N 1
ATOM 935 C CA . THR A 1 113 ? -33.994 10.778 41.728 1.00 79.00 113 THR A CA 1
ATOM 936 C C . THR A 1 113 ? -33.064 9.584 41.898 1.00 79.00 113 THR A C 1
ATOM 938 O O . THR A 1 113 ? -32.089 9.454 41.152 1.00 79.00 113 THR A O 1
ATOM 941 N N . ASN A 1 114 ? -33.405 8.662 42.805 1.00 83.56 114 ASN A N 1
ATOM 942 C CA . ASN A 1 114 ? -32.701 7.386 42.910 1.00 83.56 114 ASN A CA 1
ATOM 943 C C . ASN A 1 114 ? -32.798 6.611 41.584 1.00 83.56 114 ASN A C 1
ATOM 945 O O . ASN A 1 114 ? -33.892 6.491 41.028 1.00 83.56 114 ASN A O 1
ATOM 949 N N . PRO A 1 115 ? -31.679 6.081 41.060 1.00 82.94 115 PRO A N 1
ATOM 950 C CA . PRO A 1 115 ? -31.711 5.305 39.836 1.00 82.94 115 PRO A CA 1
ATOM 951 C C . PRO A 1 115 ? -32.470 3.997 40.008 1.00 82.94 115 PRO A C 1
ATOM 953 O O . PRO A 1 115 ? -32.310 3.283 40.997 1.00 82.94 115 PRO A O 1
ATOM 956 N N . ASP A 1 116 ? -33.210 3.647 38.964 1.00 89.00 116 ASP A N 1
ATOM 957 C CA . ASP A 1 116 ? -33.737 2.306 38.758 1.00 89.00 116 ASP A CA 1
ATOM 958 C C . ASP A 1 116 ? -32.566 1.334 38.526 1.00 89.00 116 ASP A C 1
ATOM 960 O O . ASP A 1 116 ? -31.948 1.304 37.456 1.00 89.00 116 ASP A O 1
ATOM 964 N N . LYS A 1 117 ? -32.221 0.575 39.572 1.00 90.00 117 LYS A N 1
ATOM 965 C CA . LYS A 1 117 ? -31.077 -0.346 39.569 1.00 90.00 117 LYS A CA 1
ATOM 966 C C . LYS A 1 117 ? -31.227 -1.446 38.521 1.00 90.00 117 LYS A C 1
ATOM 968 O O . LYS A 1 117 ? -30.224 -1.847 37.932 1.00 90.00 117 LYS A O 1
ATOM 973 N N . GLU A 1 118 ? -32.446 -1.909 38.253 1.00 92.44 118 GLU A N 1
ATOM 974 C CA . GLU A 1 118 ? -32.692 -2.954 37.258 1.00 92.44 118 GLU A CA 1
ATOM 975 C C . GLU A 1 118 ? -32.379 -2.446 35.852 1.00 92.44 118 GLU A C 1
ATOM 977 O O . GLU A 1 118 ? -31.665 -3.109 35.097 1.00 92.44 118 GLU A O 1
ATOM 982 N N . LYS A 1 119 ? -32.808 -1.221 35.524 1.00 91.00 119 LYS A N 1
ATOM 983 C CA . LYS A 1 119 ? -32.486 -0.598 34.230 1.00 91.00 119 LYS A CA 1
ATOM 984 C C . LYS A 1 119 ? -30.994 -0.347 34.050 1.00 91.00 119 LYS A C 1
ATOM 986 O O . LYS A 1 119 ? -30.473 -0.565 32.955 1.00 91.00 119 LYS A O 1
ATOM 991 N N . VAL A 1 120 ? -30.300 0.085 35.105 1.00 92.50 120 VAL A N 1
ATOM 992 C CA . VAL A 1 120 ? -28.840 0.266 35.069 1.00 92.50 120 VAL A CA 1
ATOM 993 C C . VAL A 1 120 ? -28.150 -1.072 34.797 1.00 92.50 120 VAL A C 1
ATOM 995 O O . VAL A 1 120 ? -27.337 -1.162 33.876 1.00 92.50 120 VAL A O 1
ATOM 998 N N . ASN A 1 121 ? -28.516 -2.124 35.534 1.00 93.56 121 ASN A N 1
ATOM 999 C CA . ASN A 1 121 ? -27.937 -3.456 35.365 1.00 93.56 121 ASN A CA 1
ATOM 1000 C C . ASN A 1 121 ? -28.224 -4.037 33.975 1.00 93.56 121 ASN A C 1
ATOM 1002 O O . ASN A 1 121 ? -27.314 -4.563 33.337 1.00 93.56 121 ASN A O 1
ATOM 1006 N N . ALA A 1 122 ? -29.444 -3.875 33.458 1.00 93.38 122 ALA A N 1
ATOM 1007 C CA . ALA A 1 122 ? -29.800 -4.305 32.108 1.00 93.38 122 ALA A CA 1
ATOM 1008 C C . ALA A 1 122 ? -28.984 -3.570 31.028 1.00 93.38 122 ALA A C 1
ATOM 1010 O O . ALA A 1 122 ? -28.530 -4.185 30.060 1.00 93.38 122 ALA A O 1
ATOM 1011 N N . ALA A 1 123 ? -28.749 -2.264 31.193 1.00 92.94 123 ALA A N 1
ATOM 1012 C CA . ALA A 1 123 ? -27.932 -1.482 30.266 1.00 92.94 123 ALA A CA 1
ATOM 1013 C C . ALA A 1 123 ? -26.454 -1.909 30.288 1.00 92.94 123 ALA A C 1
ATOM 1015 O O . ALA A 1 123 ? -25.834 -2.046 29.228 1.00 92.94 123 ALA A O 1
ATOM 1016 N N . VAL A 1 124 ? -25.902 -2.164 31.480 1.00 93.88 124 VAL A N 1
ATOM 1017 C CA . VAL A 1 124 ? -24.541 -2.696 31.647 1.00 93.88 124 VAL A CA 1
ATOM 1018 C C . VAL A 1 124 ? -24.430 -4.097 31.038 1.00 93.88 124 VAL A C 1
ATOM 1020 O O . VAL A 1 124 ? -23.515 -4.328 30.249 1.00 93.88 124 VAL A O 1
ATOM 1023 N N . GLY A 1 125 ? -25.379 -4.996 31.313 1.00 92.75 125 GLY A N 1
ATOM 1024 C CA . GLY A 1 125 ? -25.427 -6.342 30.728 1.00 92.75 125 GLY A CA 1
ATOM 1025 C C . GLY A 1 125 ? -25.459 -6.302 29.200 1.00 92.75 125 GLY A C 1
ATOM 1026 O O . GLY A 1 125 ? -24.592 -6.868 28.541 1.00 92.75 125 GLY A O 1
ATOM 1027 N N . LYS A 1 126 ? -26.348 -5.489 28.612 1.00 92.12 126 LYS A N 1
ATOM 1028 C CA . LYS A 1 126 ? -26.396 -5.271 27.155 1.00 92.12 126 LYS A CA 1
ATOM 1029 C C . LYS A 1 126 ? -25.056 -4.793 26.587 1.00 92.12 126 LYS A C 1
ATOM 1031 O O . LYS A 1 126 ? -24.664 -5.204 25.492 1.00 92.12 126 LYS A O 1
ATOM 1036 N N . TYR A 1 127 ? -24.351 -3.907 27.291 1.00 91.56 127 TYR A N 1
ATOM 1037 C CA . TYR A 1 127 ? -23.020 -3.486 26.868 1.00 91.56 127 TYR A CA 1
ATOM 1038 C C . TYR A 1 127 ? -22.021 -4.648 26.907 1.00 91.56 127 TYR A C 1
ATOM 1040 O O . TYR A 1 127 ? -21.328 -4.857 25.912 1.00 91.56 127 TYR A O 1
ATOM 1048 N N . LEU A 1 128 ? -21.961 -5.405 28.005 1.00 90.00 128 LEU A N 1
ATOM 1049 C CA . LEU A 1 128 ? -21.019 -6.513 28.181 1.00 90.00 128 LEU A CA 1
ATOM 1050 C C . LEU A 1 128 ? -21.257 -7.650 27.174 1.00 90.00 128 LEU A C 1
ATOM 1052 O O . LEU A 1 128 ? -20.297 -8.117 26.554 1.00 90.00 128 LEU A O 1
ATOM 1056 N N . ASP A 1 129 ? -22.519 -8.015 26.949 1.00 89.19 129 ASP A N 1
ATOM 1057 C CA . ASP A 1 129 ? -22.898 -9.205 26.182 1.00 89.19 129 ASP A CA 1
ATOM 1058 C C . ASP A 1 129 ? -23.030 -8.943 24.677 1.00 89.19 129 ASP A C 1
ATOM 1060 O O . ASP A 1 129 ? -22.812 -9.842 23.868 1.00 89.19 129 ASP A O 1
ATOM 1064 N N . ALA A 1 130 ? -23.342 -7.706 24.268 1.00 85.44 130 ALA A N 1
ATOM 1065 C CA . ALA A 1 130 ? -23.524 -7.368 22.855 1.00 85.44 130 ALA A CA 1
ATOM 1066 C C . ALA A 1 130 ? -22.455 -6.404 22.331 1.00 85.44 130 ALA A C 1
ATOM 1068 O O . ALA A 1 130 ? -21.727 -6.728 21.392 1.00 85.44 130 ALA A O 1
ATOM 1069 N N . THR A 1 131 ? -22.355 -5.201 22.900 1.00 84.75 131 THR A N 1
ATOM 1070 C CA . THR A 1 131 ? -21.489 -4.139 22.353 1.00 84.75 131 THR A CA 1
ATOM 1071 C C . THR A 1 131 ? -20.011 -4.481 22.513 1.00 84.75 131 THR A C 1
ATOM 1073 O O . THR A 1 131 ? -19.254 -4.453 21.542 1.00 84.75 131 THR A O 1
ATOM 1076 N N . ARG A 1 132 ? -19.604 -4.846 23.730 1.00 81.81 132 ARG A N 1
ATOM 1077 C CA . ARG A 1 132 ? -18.226 -5.193 24.075 1.00 81.81 132 ARG A CA 1
ATOM 1078 C C . ARG A 1 132 ? -17.802 -6.498 23.409 1.00 81.81 132 ARG A C 1
ATOM 1080 O O . ARG A 1 132 ? -16.673 -6.590 22.934 1.00 81.81 132 ARG A O 1
ATOM 1087 N N . LEU A 1 133 ? -18.707 -7.474 23.309 1.00 80.19 133 LEU A N 1
ATOM 1088 C CA . LEU A 1 133 ? -18.460 -8.712 22.571 1.00 80.19 133 LEU A CA 1
ATOM 1089 C C . LEU A 1 133 ? -18.160 -8.430 21.091 1.00 80.19 133 LEU A C 1
ATOM 1091 O O . LEU A 1 133 ? -17.148 -8.901 20.577 1.00 80.19 133 LEU A O 1
ATOM 1095 N N . LYS A 1 134 ? -18.972 -7.588 20.432 1.00 79.56 134 LYS A N 1
ATOM 1096 C CA . LYS A 1 134 ? -18.734 -7.161 19.042 1.00 79.56 134 LYS A CA 1
ATOM 1097 C C . LYS A 1 134 ? -17.398 -6.448 18.864 1.00 79.56 134 LYS A C 1
ATOM 1099 O O . LYS A 1 134 ? -16.788 -6.594 17.816 1.00 79.56 134 LYS A O 1
ATOM 1104 N N . GLN A 1 135 ? -16.924 -5.709 19.865 1.00 74.88 135 GLN A N 1
ATOM 1105 C CA . GLN A 1 135 ? -15.626 -5.021 19.843 1.00 74.88 135 GLN A CA 1
ATOM 1106 C C . GLN A 1 135 ? -14.431 -5.932 20.179 1.00 74.88 135 GLN A C 1
ATOM 1108 O O . GLN A 1 135 ? -13.321 -5.439 20.344 1.00 74.88 135 GLN A O 1
ATOM 1113 N N . ASN A 1 136 ? -14.637 -7.250 20.288 1.00 71.75 136 ASN A N 1
ATOM 1114 C CA . ASN A 1 136 ? -13.618 -8.216 20.705 1.00 71.75 136 ASN A CA 1
ATOM 1115 C C . ASN A 1 136 ? -13.086 -7.970 22.131 1.00 71.75 136 ASN A C 1
ATOM 1117 O O . ASN A 1 136 ? -11.901 -8.110 22.423 1.00 71.75 136 ASN A O 1
ATOM 1121 N N . LYS A 1 137 ? -14.000 -7.612 23.041 1.00 78.12 137 LYS A N 1
ATOM 1122 C CA . LYS A 1 137 ? -13.773 -7.524 24.490 1.00 78.12 137 LYS A CA 1
ATOM 1123 C C . LYS A 1 137 ? -12.579 -6.636 24.893 1.00 78.12 137 LYS A C 1
ATOM 1125 O O . LYS A 1 137 ? -11.762 -7.073 25.708 1.00 78.12 137 LYS A O 1
ATOM 1130 N N . PRO A 1 138 ? -12.487 -5.378 24.416 1.00 78.19 138 PRO A N 1
ATOM 1131 C CA . PRO A 1 138 ? -11.394 -4.497 24.803 1.00 78.19 138 PRO A CA 1
ATOM 1132 C C . PRO A 1 138 ? -11.401 -4.249 26.324 1.00 78.19 138 PRO A C 1
ATOM 1134 O O . PRO A 1 138 ? -12.463 -4.352 26.967 1.00 78.19 138 PRO A O 1
ATOM 1137 N N . PRO A 1 139 ? -10.240 -3.929 26.926 1.00 81.88 139 PRO A N 1
ATOM 1138 C CA . PRO A 1 139 ? -10.215 -3.330 28.253 1.00 81.88 139 PRO A CA 1
ATOM 1139 C C . PRO A 1 139 ? -10.991 -2.008 28.205 1.00 81.88 139 PRO A C 1
ATOM 1141 O O . PRO A 1 139 ? -10.866 -1.235 27.255 1.00 81.88 139 PRO A O 1
ATOM 1144 N N . ALA A 1 140 ? -11.843 -1.778 29.199 1.00 87.06 140 ALA A N 1
ATOM 1145 C CA . ALA A 1 140 ? -12.686 -0.593 29.277 1.00 87.06 140 ALA A CA 1
ATOM 1146 C C . ALA A 1 140 ? -12.950 -0.246 30.742 1.00 87.06 140 ALA A C 1
ATOM 1148 O O . ALA A 1 140 ? -13.058 -1.140 31.580 1.00 87.06 140 ALA A O 1
ATOM 1149 N N . ILE A 1 141 ? -13.097 1.046 31.019 1.00 88.50 141 ILE A N 1
ATOM 1150 C CA . ILE A 1 141 ? -13.491 1.565 32.329 1.00 88.50 141 ILE A CA 1
ATOM 1151 C C . ILE A 1 141 ? -14.967 1.939 32.246 1.00 88.50 141 ILE A C 1
ATOM 1153 O O . ILE A 1 141 ? -15.394 2.597 31.294 1.00 88.50 141 ILE A O 1
ATOM 1157 N N . LEU A 1 142 ? -15.748 1.525 33.241 1.00 90.31 142 LEU A N 1
ATOM 1158 C CA . LEU A 1 142 ? -17.085 2.064 33.450 1.00 90.31 142 LEU A CA 1
ATOM 1159 C C . LEU A 1 142 ? -16.946 3.370 34.236 1.00 90.31 142 LEU A C 1
ATOM 1161 O O . LEU A 1 142 ? -16.506 3.350 35.381 1.00 90.31 142 LEU A O 1
ATOM 1165 N N . LEU A 1 143 ? -17.299 4.496 33.616 1.00 91.50 143 LEU A N 1
ATOM 1166 C CA . LEU A 1 143 ? -17.119 5.822 34.202 1.00 91.50 143 LEU A CA 1
ATOM 1167 C C . LEU A 1 143 ? -18.463 6.520 34.439 1.00 91.50 143 LEU A C 1
ATOM 1169 O O . LEU A 1 143 ? -19.312 6.558 33.546 1.00 91.50 143 LEU A O 1
ATOM 1173 N N . SER A 1 144 ? -18.618 7.133 35.613 1.00 90.75 144 SER A N 1
ATOM 1174 C CA . SER A 1 144 ? -19.688 8.097 35.886 1.00 90.75 144 SER A CA 1
ATOM 1175 C C . SER A 1 144 ? -19.221 9.503 35.512 1.00 90.75 144 SER A C 1
ATOM 1177 O O . SER A 1 144 ? -18.182 9.951 35.990 1.00 90.75 144 SER A O 1
ATOM 1179 N N . ILE A 1 145 ? -19.978 10.196 34.657 1.00 92.31 145 ILE A N 1
ATOM 1180 C CA . ILE A 1 145 ? -19.681 11.574 34.252 1.00 92.31 145 ILE A CA 1
ATOM 1181 C C . ILE A 1 145 ? -20.742 12.501 34.860 1.00 92.31 145 ILE A C 1
ATOM 1183 O O . ILE A 1 145 ? -21.896 12.456 34.417 1.00 92.31 145 ILE A O 1
ATOM 1187 N N . PRO A 1 146 ? -20.389 13.345 35.847 1.00 90.69 146 PRO A N 1
ATOM 1188 C CA . PRO A 1 146 ? -21.323 14.306 36.416 1.00 90.69 146 PRO A CA 1
ATOM 1189 C C . PRO A 1 146 ? -21.687 15.368 35.372 1.00 90.69 146 PRO A C 1
ATOM 1191 O O . PRO A 1 146 ? -20.820 15.988 34.758 1.00 90.69 146 PRO A O 1
ATOM 1194 N N . LEU A 1 147 ? -22.988 15.586 35.163 1.00 91.00 147 LEU A N 1
ATOM 1195 C CA . LEU A 1 147 ? -23.492 16.559 34.183 1.00 91.00 147 LEU A CA 1
ATOM 1196 C C . LEU A 1 147 ? -23.703 17.965 34.773 1.00 91.00 147 LEU A C 1
ATOM 1198 O O . LEU A 1 147 ? -24.092 18.873 34.046 1.00 91.00 147 LEU A O 1
ATOM 1202 N N . ASN A 1 148 ? -23.461 18.141 36.074 1.00 90.31 148 ASN A N 1
ATOM 1203 C CA . ASN A 1 148 ? -23.534 19.416 36.794 1.00 90.31 148 ASN A CA 1
ATOM 1204 C C . ASN A 1 148 ? -22.166 20.109 36.956 1.00 90.31 148 ASN A C 1
ATOM 1206 O O . ASN A 1 148 ? -22.115 21.243 37.422 1.00 90.31 148 ASN A O 1
ATOM 1210 N N . ALA A 1 149 ? -21.068 19.443 36.589 1.00 90.75 149 ALA A N 1
ATOM 1211 C CA . ALA A 1 149 ? -19.727 20.018 36.591 1.00 90.75 149 ALA A CA 1
ATOM 1212 C C . ALA A 1 149 ? -19.424 20.734 35.266 1.00 90.75 149 ALA A C 1
ATOM 1214 O O . ALA A 1 149 ? -20.040 20.468 34.228 1.00 90.75 149 ALA A O 1
ATOM 1215 N N . THR A 1 150 ? -18.439 21.636 35.270 1.00 94.56 150 THR A N 1
ATOM 1216 C CA . THR A 1 150 ? -18.015 22.277 34.021 1.00 94.56 150 THR A CA 1
ATOM 1217 C C . THR A 1 150 ? -17.326 21.261 33.109 1.00 94.56 150 THR A C 1
ATOM 1219 O O . THR A 1 150 ? -16.608 20.366 33.561 1.00 94.56 150 THR A O 1
ATOM 1222 N N . ARG A 1 151 ? -17.471 21.433 31.790 1.00 93.81 151 ARG A N 1
ATOM 1223 C CA . ARG A 1 151 ? -16.812 20.567 30.798 1.00 93.81 151 ARG A CA 1
ATOM 1224 C C . ARG A 1 151 ? -15.294 20.491 31.002 1.00 93.81 151 ARG A C 1
ATOM 1226 O O . ARG A 1 151 ? -14.705 19.441 30.767 1.00 93.81 151 ARG A O 1
ATOM 1233 N N . GLN A 1 152 ? -14.666 21.588 31.430 1.00 94.56 152 GLN A N 1
ATOM 1234 C CA . GLN A 1 152 ? -13.223 21.650 31.665 1.00 94.56 152 GLN A CA 1
ATOM 1235 C C . GLN A 1 152 ? -12.792 20.786 32.857 1.00 94.56 152 GLN A C 1
ATOM 1237 O O . GLN A 1 152 ? -11.806 20.060 32.740 1.00 94.56 152 GLN A O 1
ATOM 1242 N N . GLN A 1 153 ? -13.533 20.827 33.970 1.00 93.12 153 GLN A N 1
ATOM 1243 C CA . GLN A 1 153 ? -13.274 19.981 35.142 1.00 93.12 153 GLN A CA 1
ATOM 1244 C C . GLN A 1 153 ? -13.424 18.500 34.786 1.00 93.12 153 GLN A C 1
ATOM 1246 O O . GLN A 1 153 ? -12.485 17.730 34.968 1.00 93.12 153 GLN A O 1
ATOM 1251 N N . VAL A 1 154 ? -14.543 18.141 34.147 1.00 94.81 154 VAL A N 1
ATOM 1252 C CA . VAL A 1 154 ? -14.819 16.763 33.715 1.00 94.81 154 VAL A CA 1
ATOM 1253 C C . VAL A 1 154 ? -13.719 16.226 32.797 1.00 94.81 154 VAL A C 1
ATOM 1255 O O . VAL A 1 154 ? -13.234 15.118 32.993 1.00 94.81 154 VAL A O 1
ATOM 1258 N N . LEU A 1 155 ? -13.284 16.997 31.794 1.00 94.69 155 LEU A N 1
ATOM 1259 C CA . LEU A 1 155 ? -12.224 16.550 30.883 1.00 94.69 155 LEU A CA 1
ATOM 1260 C C . LEU A 1 155 ? -10.872 16.383 31.587 1.00 94.69 155 LEU A C 1
ATOM 1262 O O . LEU A 1 155 ? -10.119 15.480 31.224 1.00 94.69 155 LEU A O 1
ATOM 1266 N N . LYS A 1 156 ? -10.563 17.229 32.579 1.00 94.56 156 LYS A N 1
ATOM 1267 C CA . LYS A 1 156 ? -9.343 17.108 33.386 1.00 94.56 156 LYS A CA 1
ATOM 1268 C C . LYS A 1 156 ? -9.355 15.812 34.201 1.00 94.56 156 LYS A C 1
ATOM 1270 O O . LYS A 1 156 ? -8.375 15.079 34.157 1.00 94.56 156 LYS A O 1
ATOM 1275 N N . GLU A 1 157 ? -10.464 15.509 34.869 1.00 94.06 157 GLU A N 1
ATOM 1276 C CA . GLU A 1 157 ? -10.639 14.284 35.662 1.00 94.06 157 GLU A CA 1
ATOM 1277 C C . GLU A 1 157 ? -10.600 13.024 34.790 1.00 94.06 157 GLU A C 1
ATOM 1279 O O . GLU A 1 157 ? -9.874 12.080 35.097 1.00 94.06 157 GLU A O 1
ATOM 1284 N N . ILE A 1 158 ? -11.309 13.033 33.653 1.00 93.94 158 ILE A N 1
ATOM 1285 C CA . ILE A 1 158 ? -11.267 11.936 32.675 1.00 93.94 158 ILE A CA 1
ATOM 1286 C C . ILE A 1 158 ? -9.833 11.692 32.211 1.00 93.94 158 ILE A C 1
ATOM 1288 O O . ILE A 1 158 ? -9.414 10.541 32.123 1.00 93.94 158 ILE A O 1
ATOM 1292 N N . LYS A 1 159 ? -9.078 12.756 31.910 1.00 92.38 159 LYS A N 1
ATOM 1293 C CA . LYS A 1 159 ? -7.686 12.627 31.480 1.00 92.38 159 LYS A CA 1
ATOM 1294 C C . LYS A 1 159 ? -6.834 11.952 32.555 1.00 92.38 159 LYS A C 1
ATOM 1296 O O . LYS A 1 159 ? -6.138 11.004 32.227 1.00 92.38 159 LYS A O 1
ATOM 1301 N N . THR A 1 160 ? -6.930 12.387 33.811 1.00 92.75 160 THR A N 1
ATOM 1302 C CA . THR A 1 160 ? -6.190 11.771 34.923 1.00 92.75 160 THR A CA 1
ATOM 1303 C C . THR A 1 160 ? -6.521 10.285 35.071 1.00 92.75 160 THR A C 1
ATOM 1305 O O . THR A 1 160 ? -5.612 9.463 35.119 1.00 92.75 160 THR A O 1
ATOM 1308 N N . LEU A 1 161 ? -7.806 9.919 35.035 1.00 92.00 161 LEU A N 1
ATOM 1309 C CA . LEU A 1 161 ? -8.225 8.515 35.113 1.00 92.00 161 LEU A CA 1
ATOM 1310 C C . LEU A 1 161 ? -7.700 7.682 33.939 1.00 92.00 161 LEU A C 1
ATOM 1312 O O . LEU A 1 161 ? -7.302 6.533 34.124 1.00 92.00 161 LEU A O 1
ATOM 1316 N N . LEU A 1 162 ? -7.698 8.247 32.729 1.00 89.69 162 LEU A N 1
ATOM 1317 C CA . LEU A 1 162 ? -7.111 7.599 31.560 1.00 89.69 162 LEU A CA 1
ATOM 1318 C C . LEU A 1 162 ? -5.597 7.430 31.725 1.00 89.69 162 LEU A C 1
ATOM 1320 O O . LEU A 1 162 ? -5.104 6.336 31.481 1.00 89.69 162 LEU A O 1
ATOM 1324 N N . ASP A 1 163 ? -4.873 8.455 32.172 1.00 88.25 163 ASP A N 1
ATOM 1325 C CA . ASP A 1 163 ? -3.420 8.391 32.376 1.00 88.25 163 ASP A CA 1
ATOM 1326 C C . ASP A 1 163 ? -3.034 7.289 33.391 1.00 88.25 163 ASP A C 1
ATOM 1328 O O . ASP A 1 163 ? -2.030 6.605 33.205 1.00 88.25 163 ASP A O 1
ATOM 1332 N N . GLU A 1 164 ? -3.863 7.053 34.414 1.00 88.38 164 GLU A N 1
ATOM 1333 C CA . GLU A 1 164 ? -3.667 5.992 35.417 1.00 88.38 164 GLU A CA 1
ATOM 1334 C C . GLU A 1 164 ? -3.975 4.576 34.899 1.00 88.38 164 GLU A C 1
ATOM 1336 O O . GLU A 1 164 ? -3.339 3.605 35.310 1.00 88.38 164 GLU A O 1
ATOM 1341 N N . HIS A 1 165 ? -4.966 4.438 34.015 1.00 84.88 165 HIS A N 1
ATOM 1342 C CA . HIS A 1 165 ? -5.525 3.137 33.626 1.00 84.88 165 HIS A CA 1
ATOM 1343 C C . HIS A 1 165 ? -5.215 2.724 32.183 1.00 84.88 165 HIS A C 1
ATOM 1345 O O . HIS A 1 165 ? -5.526 1.592 31.795 1.00 84.88 165 HIS A O 1
ATOM 1351 N N . ILE A 1 166 ? -4.627 3.605 31.366 1.00 80.06 166 ILE A N 1
ATOM 1352 C CA . ILE A 1 166 ? -4.124 3.251 30.038 1.00 80.06 166 ILE A CA 1
ATOM 1353 C C . ILE A 1 166 ? -2.990 2.243 30.227 1.00 80.06 166 ILE A C 1
ATOM 1355 O O . I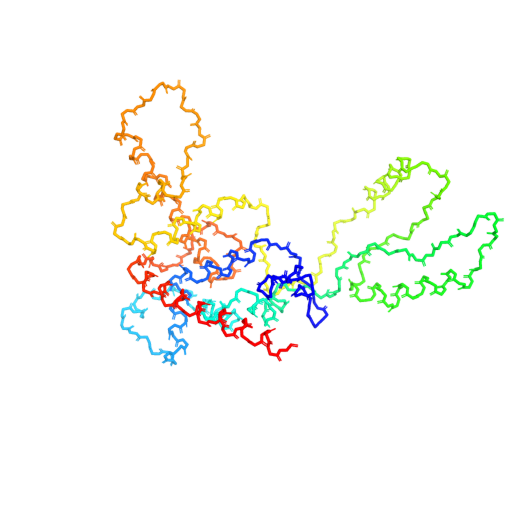LE A 1 166 ? -1.831 2.562 30.478 1.00 80.06 166 ILE A O 1
ATOM 1359 N N . GLN A 1 167 ? -3.344 0.975 30.083 1.00 67.50 167 GLN A N 1
ATOM 1360 C CA . GLN A 1 167 ? -2.384 -0.097 29.901 1.00 67.50 167 GLN A CA 1
ATOM 1361 C C . GLN A 1 167 ? -1.927 -0.096 28.440 1.00 67.50 167 GLN A C 1
ATOM 1363 O O . GLN A 1 167 ? -2.672 0.314 27.542 1.00 67.50 167 GLN A O 1
ATOM 1368 N N . LYS A 1 168 ? -0.713 -0.600 28.172 1.00 56.91 168 LYS A N 1
ATOM 1369 C CA . LYS A 1 168 ? -0.318 -0.908 26.791 1.00 56.91 168 LYS A CA 1
ATOM 1370 C C . LYS A 1 168 ? -1.409 -1.807 26.195 1.00 56.91 168 LYS A C 1
ATOM 1372 O O . LYS A 1 168 ? -1.735 -2.814 26.824 1.00 56.91 168 LYS A O 1
ATOM 1377 N N . PRO A 1 169 ? -2.000 -1.455 25.039 1.00 55.97 169 PRO A N 1
ATOM 1378 C CA . PRO A 1 169 ? -3.115 -2.207 24.486 1.00 55.97 169 PRO A CA 1
ATOM 1379 C C . PRO A 1 169 ? -2.738 -3.685 24.380 1.00 55.97 169 PRO A C 1
ATOM 1381 O O . PRO A 1 169 ? -1.692 -4.017 23.814 1.00 55.97 169 PRO A O 1
ATOM 1384 N N . ASN A 1 170 ? -3.583 -4.568 24.930 1.00 54.31 170 ASN A N 1
ATOM 1385 C CA . ASN A 1 170 ? -3.474 -6.000 24.669 1.00 54.31 170 ASN A CA 1
ATOM 1386 C C . ASN A 1 170 ? -3.472 -6.172 23.154 1.00 54.31 170 ASN A C 1
ATOM 1388 O O . ASN A 1 170 ? -4.414 -5.731 22.492 1.00 54.31 170 ASN A O 1
ATOM 1392 N N . LYS A 1 171 ? -2.389 -6.737 22.606 1.00 53.78 171 LYS A N 1
ATOM 1393 C CA . LYS A 1 171 ? -2.237 -6.887 21.159 1.00 53.78 171 LYS A CA 1
ATOM 1394 C C . LYS A 1 171 ? -3.415 -7.725 20.668 1.00 53.78 171 LYS A C 1
ATOM 1396 O O . LYS A 1 171 ? -3.504 -8.892 21.053 1.00 53.78 171 LYS A O 1
ATOM 1401 N N . PRO A 1 172 ? -4.333 -7.160 19.870 1.00 60.56 172 PRO A N 1
ATOM 1402 C CA . PRO A 1 172 ? -5.376 -7.974 19.284 1.00 60.56 172 PRO A CA 1
ATOM 1403 C C . PRO A 1 172 ? -4.730 -9.023 18.367 1.00 60.56 172 PRO A C 1
ATOM 1405 O O . PRO A 1 172 ? -3.550 -8.904 18.016 1.00 60.56 172 PRO A O 1
ATOM 1408 N N . ALA A 1 173 ? -5.489 -10.058 17.992 1.00 66.38 173 ALA A N 1
ATOM 1409 C CA . ALA A 1 173 ? -5.022 -11.049 17.026 1.00 66.38 173 ALA A CA 1
ATOM 1410 C C . ALA A 1 173 ? -4.426 -10.325 15.809 1.00 66.38 173 ALA A C 1
ATOM 1412 O O . ALA A 1 173 ? -5.082 -9.458 15.222 1.00 66.38 173 ALA A O 1
ATOM 1413 N N . LYS A 1 174 ? -3.156 -10.618 15.504 1.00 74.94 174 LYS A N 1
ATOM 1414 C CA . LYS A 1 174 ? -2.431 -9.912 14.450 1.00 74.94 174 LYS A CA 1
ATOM 1415 C C . LYS A 1 174 ? -3.151 -10.110 13.112 1.00 74.94 174 LYS A C 1
ATOM 1417 O O . LYS A 1 17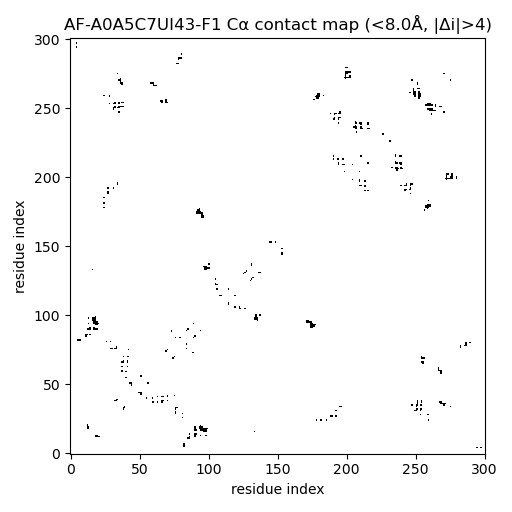4 ? -3.559 -11.238 12.825 1.00 74.94 174 LYS A O 1
ATOM 1422 N N . PRO A 1 175 ? -3.301 -9.051 12.300 1.00 87.38 175 PRO A N 1
ATOM 1423 C CA . PRO A 1 175 ? -3.765 -9.220 10.930 1.00 87.38 175 PRO A CA 1
ATOM 1424 C C . PRO A 1 175 ? -2.767 -10.086 10.146 1.00 87.38 175 PRO A C 1
ATOM 1426 O O . PRO A 1 175 ? -1.614 -10.240 10.559 1.00 87.38 175 PRO A O 1
ATOM 1429 N N . LEU A 1 176 ? -3.189 -10.631 8.999 1.00 89.25 176 LEU A N 1
ATOM 1430 C CA . LEU A 1 176 ? -2.287 -11.394 8.122 1.00 89.25 176 LEU A CA 1
ATOM 1431 C C . LEU A 1 176 ? -1.101 -10.531 7.673 1.00 89.25 176 LEU A C 1
ATOM 1433 O O . LEU A 1 176 ? 0.026 -11.015 7.588 1.00 89.25 176 LEU A O 1
ATOM 1437 N N . PHE A 1 177 ? -1.362 -9.244 7.433 1.00 92.25 177 PHE A N 1
ATOM 1438 C CA . PHE A 1 177 ? -0.351 -8.239 7.142 1.00 92.25 177 PHE A CA 1
ATOM 1439 C C . PHE A 1 177 ? -0.572 -6.993 7.996 1.00 92.25 177 PHE A C 1
ATOM 1441 O O . PHE A 1 177 ? -1.690 -6.498 8.129 1.00 92.25 177 PHE A O 1
ATOM 1448 N N . GLU A 1 178 ? 0.514 -6.453 8.537 1.00 91.38 178 GLU A N 1
ATOM 1449 C CA . GLU A 1 178 ? 0.539 -5.172 9.238 1.00 91.38 178 GLU A CA 1
ATOM 1450 C C . GLU A 1 178 ? 1.536 -4.227 8.569 1.00 91.38 178 GLU A C 1
ATOM 1452 O O . GLU A 1 178 ? 2.474 -4.660 7.895 1.00 91.38 178 GLU A O 1
ATOM 1457 N N . LEU A 1 179 ? 1.325 -2.921 8.741 1.00 93.69 179 LEU A N 1
ATOM 1458 C CA . LEU A 1 179 ? 2.322 -1.940 8.334 1.00 93.69 179 LEU A CA 1
ATOM 1459 C C . LEU A 1 179 ? 3.580 -2.133 9.187 1.00 93.69 179 LEU A C 1
ATOM 1461 O O . LEU A 1 179 ? 3.496 -2.109 10.413 1.00 93.69 179 LEU A O 1
ATOM 1465 N N . ALA A 1 180 ? 4.730 -2.296 8.537 1.00 92.94 180 ALA A N 1
ATOM 1466 C CA . ALA A 1 180 ? 6.020 -2.488 9.195 1.00 92.94 180 ALA A CA 1
ATOM 1467 C C . ALA A 1 180 ? 6.410 -1.290 10.078 1.00 92.94 180 ALA A C 1
ATOM 1469 O O . ALA A 1 180 ? 7.042 -1.468 11.115 1.00 92.94 180 ALA A O 1
ATOM 1470 N N . ASP A 1 181 ? 6.010 -0.085 9.669 1.00 88.31 181 ASP A N 1
ATOM 1471 C CA . ASP A 1 181 ? 6.159 1.154 10.425 1.00 88.31 181 ASP A CA 1
ATOM 1472 C C . ASP A 1 181 ? 5.007 2.110 10.069 1.00 88.31 181 ASP A C 1
ATOM 1474 O O . ASP A 1 181 ? 4.787 2.427 8.893 1.00 88.31 181 ASP A O 1
ATOM 1478 N N . LYS A 1 182 ? 4.243 2.544 11.080 1.00 83.81 182 LYS A N 1
ATOM 1479 C CA . LYS A 1 182 ? 3.151 3.520 10.923 1.00 83.81 182 LYS A CA 1
ATOM 1480 C C . LYS A 1 182 ? 3.637 4.967 11.063 1.00 83.81 182 LYS A C 1
ATOM 1482 O O . LYS A 1 182 ? 2.995 5.859 10.514 1.00 83.81 182 LYS A O 1
ATOM 1487 N N . ASP A 1 183 ? 4.778 5.185 11.714 1.00 83.62 183 ASP A N 1
ATOM 1488 C CA . ASP A 1 183 ? 5.331 6.504 12.040 1.00 83.62 183 ASP A CA 1
ATOM 1489 C C . ASP A 1 183 ? 6.320 7.011 10.978 1.00 83.62 183 ASP A C 1
ATOM 1491 O O . ASP A 1 183 ? 6.914 8.087 11.109 1.00 83.62 183 ASP A O 1
ATOM 1495 N N . VAL A 1 184 ? 6.483 6.269 9.877 1.00 87.94 184 VAL A N 1
ATOM 1496 C CA . VAL A 1 184 ? 7.322 6.699 8.759 1.00 87.94 184 VAL A CA 1
ATOM 1497 C C . VAL A 1 184 ? 6.859 8.054 8.217 1.00 87.94 184 VAL A C 1
ATOM 1499 O O . VAL A 1 184 ? 5.668 8.334 8.057 1.00 87.94 184 VAL A O 1
ATOM 1502 N N . HIS A 1 185 ? 7.816 8.897 7.827 1.00 89.12 185 HIS A N 1
ATOM 1503 C CA . HIS A 1 185 ? 7.517 10.172 7.187 1.00 89.12 185 HIS A CA 1
ATOM 1504 C C . HIS A 1 185 ? 6.787 9.955 5.847 1.00 89.12 185 HIS A C 1
ATOM 1506 O O . HIS A 1 185 ? 7.415 9.762 4.806 1.00 89.12 185 HIS A O 1
ATOM 1512 N N . VAL A 1 186 ? 5.455 10.064 5.842 1.00 90.50 186 VAL A N 1
ATOM 1513 C CA . VAL A 1 186 ? 4.598 9.748 4.681 1.00 90.50 186 VAL A CA 1
ATOM 1514 C C . VAL A 1 186 ? 4.984 10.534 3.425 1.00 90.50 186 VAL A C 1
ATOM 1516 O O . VAL A 1 186 ? 5.005 9.958 2.340 1.00 90.50 186 VAL A O 1
ATOM 1519 N N . GLN A 1 187 ? 5.372 11.810 3.547 1.00 90.75 187 GLN A N 1
ATOM 1520 C CA . GLN A 1 187 ? 5.857 12.586 2.393 1.00 90.75 187 GLN A CA 1
ATOM 1521 C C . GLN A 1 187 ? 7.040 11.920 1.680 1.00 90.75 187 GLN A C 1
ATOM 1523 O O . GLN A 1 187 ? 7.085 11.911 0.460 1.00 90.75 187 GLN A O 1
ATOM 1528 N N . ASN A 1 188 ? 7.961 11.291 2.413 1.00 91.62 188 ASN A N 1
ATOM 1529 C CA . ASN A 1 188 ? 9.090 10.589 1.809 1.00 91.62 188 ASN A CA 1
ATOM 1530 C C . ASN A 1 188 ? 8.623 9.401 0.944 1.00 91.62 188 ASN A C 1
ATOM 1532 O O . ASN A 1 188 ? 9.203 9.144 -0.108 1.00 91.62 188 ASN A O 1
ATOM 1536 N N . ILE A 1 189 ? 7.561 8.705 1.370 1.00 95.38 189 ILE A N 1
ATOM 1537 C CA . ILE A 1 189 ? 6.924 7.619 0.610 1.00 95.38 189 ILE A CA 1
ATOM 1538 C C . ILE A 1 189 ? 6.229 8.171 -0.641 1.00 95.38 189 ILE A C 1
ATOM 1540 O O . ILE A 1 189 ? 6.362 7.585 -1.714 1.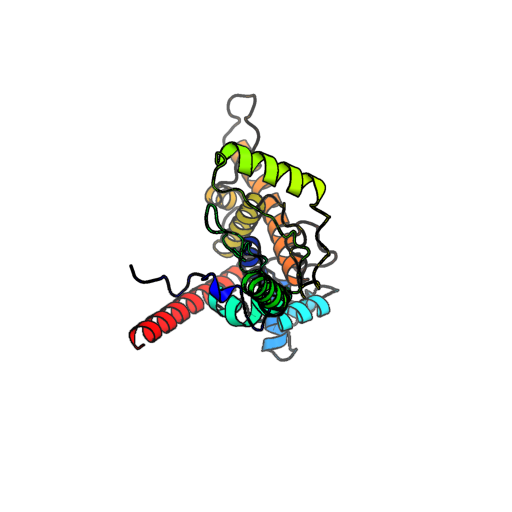00 95.38 189 ILE A O 1
ATOM 1544 N N . ILE A 1 190 ? 5.543 9.312 -0.517 1.00 94.88 190 ILE A N 1
ATOM 1545 C CA . ILE A 1 190 ? 4.911 10.014 -1.643 1.00 94.88 190 ILE A CA 1
ATOM 1546 C C . ILE A 1 190 ? 5.967 10.417 -2.674 1.00 94.88 190 ILE A C 1
ATOM 1548 O O . ILE A 1 190 ? 5.841 10.048 -3.836 1.00 94.88 190 ILE A O 1
ATOM 1552 N N . ASP A 1 191 ? 7.032 11.100 -2.252 1.00 94.69 191 ASP A N 1
ATOM 1553 C CA . ASP A 1 191 ? 8.110 11.550 -3.137 1.00 94.69 191 ASP A CA 1
ATOM 1554 C C . ASP A 1 191 ? 8.784 10.364 -3.841 1.00 94.69 191 ASP A C 1
ATOM 1556 O O . ASP A 1 191 ? 9.065 10.419 -5.036 1.00 94.69 191 ASP A O 1
ATOM 1560 N N . ALA A 1 192 ? 9.025 9.270 -3.108 1.00 96.56 192 ALA A N 1
ATOM 1561 C CA . ALA A 1 192 ? 9.584 8.044 -3.667 1.00 96.56 192 ALA A CA 1
ATOM 1562 C C . ALA A 1 192 ? 8.668 7.451 -4.745 1.00 96.56 192 ALA A C 1
ATOM 1564 O O . ALA A 1 192 ? 9.126 7.150 -5.849 1.00 96.56 192 ALA A O 1
ATOM 1565 N N . MET A 1 193 ? 7.370 7.332 -4.457 1.00 97.12 193 MET A N 1
ATOM 1566 C CA . MET A 1 193 ? 6.403 6.815 -5.420 1.00 97.12 193 MET A CA 1
ATOM 1567 C C . MET A 1 193 ? 6.307 7.708 -6.660 1.00 97.12 193 MET A C 1
ATOM 1569 O O . MET A 1 193 ? 6.315 7.186 -7.771 1.00 97.12 193 MET A O 1
ATOM 1573 N N . SER A 1 194 ? 6.266 9.032 -6.484 1.00 96.94 194 SER A N 1
ATOM 1574 C CA . SER A 1 194 ? 6.231 9.998 -7.586 1.00 96.94 194 SER A CA 1
ATOM 1575 C C . SER A 1 194 ? 7.436 9.831 -8.507 1.00 96.94 194 SER A C 1
ATOM 1577 O O . SER A 1 194 ? 7.260 9.672 -9.711 1.00 96.94 194 SER A O 1
ATOM 1579 N N . VAL A 1 195 ? 8.653 9.759 -7.954 1.00 98.00 195 VAL A N 1
ATOM 1580 C CA . VAL A 1 195 ? 9.876 9.570 -8.752 1.00 98.00 195 VAL A CA 1
ATOM 1581 C C . VAL A 1 195 ? 9.833 8.263 -9.546 1.00 98.00 195 VAL A C 1
ATOM 1583 O O . VAL A 1 195 ? 10.166 8.258 -10.731 1.00 98.00 195 VAL A O 1
ATOM 1586 N N . LEU A 1 196 ? 9.400 7.158 -8.931 1.00 98.12 196 LEU A N 1
ATOM 1587 C CA . LEU A 1 196 ? 9.310 5.865 -9.615 1.00 98.12 196 LEU A CA 1
ATOM 1588 C C . LEU A 1 196 ? 8.227 5.854 -10.701 1.00 98.12 196 LEU A C 1
ATOM 1590 O O . LEU A 1 196 ? 8.453 5.342 -11.797 1.00 98.12 196 LEU A O 1
ATOM 1594 N N . TRP A 1 197 ? 7.071 6.454 -10.419 1.00 97.69 197 TRP A N 1
ATOM 1595 C CA . TRP A 1 197 ? 5.968 6.555 -11.369 1.00 97.69 197 TRP A CA 1
ATOM 1596 C C . TRP A 1 197 ? 6.341 7.420 -12.575 1.00 97.69 197 TRP A C 1
ATOM 1598 O O . TRP A 1 197 ? 6.118 7.010 -13.711 1.00 97.69 197 TRP A O 1
ATOM 1608 N N . ILE A 1 198 ? 6.974 8.579 -12.362 1.00 97.62 198 ILE A N 1
ATOM 1609 C CA . ILE A 1 198 ? 7.419 9.444 -13.463 1.00 97.62 198 ILE A CA 1
ATOM 1610 C C . ILE A 1 198 ? 8.543 8.774 -14.248 1.00 97.62 198 ILE A C 1
ATOM 1612 O O . ILE A 1 198 ? 8.510 8.800 -15.475 1.00 97.62 198 ILE A O 1
ATOM 1616 N N . ARG A 1 199 ? 9.477 8.085 -13.576 1.00 98.12 199 ARG A N 1
ATOM 1617 C CA . ARG A 1 199 ? 10.507 7.293 -14.263 1.00 98.12 199 ARG A CA 1
ATOM 1618 C C . ARG A 1 199 ? 9.899 6.247 -15.198 1.00 98.12 199 ARG A C 1
ATOM 1620 O O . ARG A 1 199 ? 10.437 6.029 -16.276 1.00 98.12 199 ARG A O 1
ATOM 1627 N N . ALA A 1 200 ? 8.791 5.621 -14.809 1.00 97.12 200 ALA A N 1
ATOM 1628 C CA . ALA A 1 200 ? 8.047 4.699 -15.663 1.00 97.12 200 ALA A CA 1
ATOM 1629 C C . ALA A 1 200 ? 7.283 5.418 -16.790 1.00 97.12 200 ALA A C 1
ATOM 1631 O O . ALA A 1 200 ? 7.265 4.964 -17.928 1.00 97.12 200 ALA A O 1
ATOM 1632 N N . ALA A 1 201 ? 6.639 6.547 -16.489 1.00 96.19 201 ALA A N 1
ATOM 1633 C CA . ALA A 1 201 ? 5.836 7.300 -17.452 1.00 96.19 201 ALA A CA 1
ATOM 1634 C C . ALA A 1 201 ? 6.678 8.052 -18.503 1.00 96.19 201 ALA A C 1
ATOM 1636 O O . ALA A 1 201 ? 6.158 8.391 -19.569 1.00 96.19 201 ALA A O 1
ATOM 1637 N N . ARG A 1 202 ? 7.947 8.339 -18.194 1.00 96.62 202 ARG A N 1
ATOM 1638 C CA . ARG A 1 202 ? 8.918 9.077 -19.017 1.00 96.62 202 ARG A CA 1
ATOM 1639 C C . ARG A 1 202 ? 10.294 8.389 -18.966 1.00 96.62 202 ARG A C 1
ATOM 1641 O O . ARG A 1 202 ? 11.203 8.865 -18.282 1.00 96.62 202 ARG A O 1
ATOM 1648 N N . PRO A 1 203 ? 10.454 7.230 -19.630 1.00 96.69 203 PRO A N 1
ATOM 1649 C CA . PRO A 1 203 ? 11.686 6.439 -19.555 1.00 96.69 203 PRO A CA 1
ATOM 1650 C C . PRO A 1 203 ? 12.909 7.144 -20.170 1.00 96.69 203 PRO A C 1
ATOM 1652 O O . PRO A 1 203 ? 14.042 6.868 -19.771 1.00 96.69 203 PRO A O 1
ATOM 1655 N N . ASP A 1 204 ? 12.672 8.061 -21.107 1.00 97.06 204 ASP A N 1
ATOM 1656 C CA . ASP A 1 204 ? 13.640 8.882 -21.838 1.00 97.06 204 ASP A CA 1
ATOM 1657 C C . ASP A 1 204 ? 14.138 10.103 -21.048 1.00 97.06 204 ASP A C 1
ATOM 1659 O O . ASP A 1 204 ? 15.199 10.650 -21.353 1.00 97.06 204 ASP A O 1
ATOM 1663 N N . TRP A 1 205 ? 13.417 10.516 -20.003 1.00 96.56 205 TRP A N 1
ATOM 1664 C CA . TRP A 1 205 ? 13.796 11.677 -19.204 1.00 96.56 205 TRP A CA 1
ATOM 1665 C C . TRP A 1 205 ? 15.052 11.420 -18.371 1.00 96.56 205 TRP A C 1
ATOM 1667 O O . TRP A 1 205 ? 15.243 10.360 -17.758 1.00 96.56 205 TRP A O 1
ATOM 1677 N N . ARG A 1 206 ? 15.897 12.450 -18.291 1.00 96.00 206 ARG A N 1
ATOM 1678 C CA . ARG A 1 206 ? 17.046 12.500 -17.385 1.00 96.00 206 ARG A CA 1
ATOM 1679 C C . ARG A 1 206 ? 16.566 12.638 -15.942 1.00 96.00 206 ARG A C 1
ATOM 1681 O O . ARG A 1 206 ? 15.491 13.166 -15.663 1.00 96.00 206 ARG A O 1
ATOM 1688 N N . LEU A 1 207 ? 17.385 12.188 -14.994 1.00 95.38 207 LEU A N 1
ATOM 1689 C CA . LEU A 1 207 ? 17.006 12.174 -13.579 1.00 95.38 207 LEU A CA 1
ATOM 1690 C C . LEU A 1 207 ? 16.751 13.575 -13.011 1.00 95.38 207 LEU A C 1
ATOM 1692 O O . LEU A 1 207 ? 15.882 13.714 -12.159 1.00 95.38 207 LEU A O 1
ATOM 1696 N N . TRP A 1 208 ? 17.451 14.612 -13.479 1.00 93.69 208 TRP A N 1
ATOM 1697 C CA . TRP A 1 208 ? 17.165 15.980 -13.039 1.00 93.69 208 TRP A CA 1
ATOM 1698 C C . TRP A 1 208 ? 15.775 16.461 -13.491 1.00 93.69 208 TRP A C 1
ATOM 1700 O O . TRP A 1 208 ? 15.087 17.082 -12.690 1.00 93.69 208 TRP A O 1
ATOM 1710 N N . GLN A 1 209 ? 15.320 16.096 -14.700 1.00 94.62 209 GLN A N 1
ATOM 1711 C CA . GLN A 1 209 ? 13.981 16.445 -15.209 1.00 94.62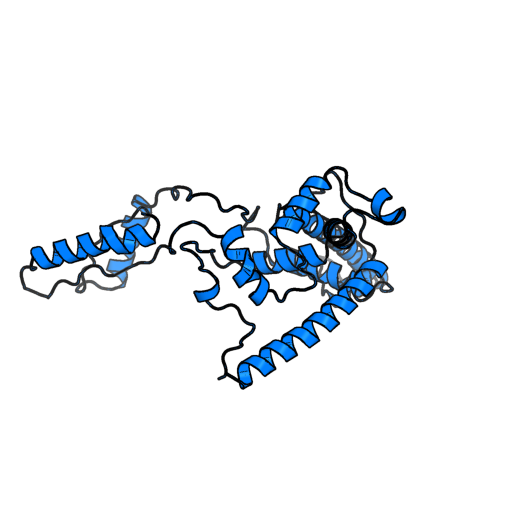 209 GLN A CA 1
ATOM 1712 C C . GLN A 1 209 ? 12.893 15.781 -14.361 1.00 94.62 209 GLN A C 1
ATOM 1714 O O . GLN A 1 209 ? 11.907 16.403 -13.979 1.00 94.62 209 GLN A O 1
ATOM 1719 N N . ILE A 1 210 ? 13.109 14.512 -13.996 1.00 96.44 210 ILE A N 1
ATOM 1720 C CA . ILE A 1 210 ? 12.220 13.784 -13.080 1.00 96.44 210 ILE A CA 1
ATOM 1721 C C . ILE A 1 210 ? 12.210 14.452 -11.699 1.00 96.44 210 ILE A C 1
ATOM 1723 O O . ILE A 1 210 ? 11.154 14.576 -11.082 1.00 96.44 210 ILE A O 1
ATOM 1727 N N . GLY A 1 211 ? 13.377 14.875 -11.207 1.00 94.44 211 GLY A N 1
ATOM 1728 C CA . GLY A 1 211 ? 13.519 15.572 -9.932 1.00 94.44 211 GLY A CA 1
ATOM 1729 C C . GLY A 1 211 ? 12.781 16.904 -9.891 1.00 94.44 211 GLY A C 1
ATOM 1730 O O . GLY A 1 211 ? 12.137 17.210 -8.887 1.00 94.44 211 GLY A O 1
ATOM 1731 N N . GLU A 1 212 ? 12.854 17.665 -10.981 1.00 92.44 212 GLU A N 1
ATOM 1732 C CA . GLU A 1 212 ? 12.169 18.944 -11.153 1.00 92.44 212 GLU A CA 1
ATOM 1733 C C . GLU A 1 212 ? 10.651 18.751 -11.157 1.00 92.44 212 GLU A C 1
ATOM 1735 O O . GLU A 1 212 ? 9.950 19.360 -10.346 1.00 92.44 212 GLU A O 1
ATOM 1740 N N . GLU A 1 213 ? 10.157 17.810 -11.965 1.00 94.25 213 GLU A N 1
ATOM 1741 C CA . GLU A 1 213 ? 8.735 17.466 -12.047 1.00 94.25 213 GLU A CA 1
ATOM 1742 C C . GLU A 1 213 ? 8.188 16.956 -10.702 1.00 94.25 213 GLU A C 1
ATOM 1744 O O . GLU A 1 213 ? 7.108 17.346 -10.254 1.00 94.25 213 GLU A O 1
ATOM 1749 N N . CYS A 1 214 ? 8.969 16.135 -9.991 1.00 93.31 214 CYS A N 1
ATOM 1750 C CA . CYS A 1 214 ? 8.627 15.656 -8.649 1.00 93.31 214 CYS A CA 1
ATOM 1751 C C . CYS A 1 214 ? 8.828 16.710 -7.549 1.00 93.31 214 CYS A C 1
ATOM 1753 O O . CYS A 1 214 ? 8.545 16.426 -6.385 1.00 93.31 214 CYS A O 1
ATOM 1755 N N . LYS A 1 215 ? 9.331 17.907 -7.882 1.00 91.25 215 LYS A N 1
ATOM 1756 C CA . LYS A 1 215 ? 9.641 18.993 -6.939 1.00 91.25 215 LYS A CA 1
ATOM 1757 C C . LYS A 1 215 ? 10.552 18.541 -5.792 1.00 91.25 215 LYS A C 1
ATOM 1759 O O . LYS A 1 215 ? 10.370 18.952 -4.642 1.00 91.25 215 LYS A O 1
ATOM 1764 N N . ILE A 1 216 ? 11.545 17.704 -6.094 1.00 87.62 216 ILE A N 1
ATOM 1765 C CA . ILE A 1 216 ? 12.532 17.232 -5.119 1.00 87.62 216 ILE A CA 1
ATOM 1766 C C . ILE A 1 216 ? 13.418 18.410 -4.709 1.00 87.62 216 ILE A C 1
ATOM 1768 O O . ILE A 1 216 ? 14.266 18.871 -5.467 1.00 87.62 216 ILE A O 1
ATOM 1772 N N . LYS A 1 217 ? 13.224 18.913 -3.488 1.00 76.06 217 LYS A N 1
ATOM 1773 C CA . LYS A 1 217 ? 13.978 20.057 -2.957 1.00 76.06 217 LYS A CA 1
ATOM 1774 C C . LYS A 1 217 ? 15.076 19.622 -1.998 1.00 76.06 217 LYS A C 1
ATOM 1776 O O . LYS A 1 217 ? 14.916 18.677 -1.225 1.00 76.06 217 LYS A O 1
ATOM 1781 N N . LYS A 1 218 ? 16.169 20.388 -1.977 1.00 64.62 218 LYS A N 1
ATOM 1782 C CA . LYS A 1 218 ? 17.197 20.314 -0.933 1.00 64.62 218 LYS A CA 1
ATOM 1783 C C . LYS A 1 218 ? 16.602 20.812 0.387 1.00 64.62 218 LYS A C 1
ATOM 1785 O O . LYS A 1 218 ? 16.179 21.957 0.490 1.00 64.62 218 LYS A O 1
ATOM 1790 N N . THR A 1 219 ? 16.594 19.969 1.417 1.00 54.59 219 THR A N 1
ATOM 1791 C CA . THR A 1 219 ? 16.029 20.298 2.740 1.00 54.59 219 THR A CA 1
ATOM 1792 C C . THR A 1 219 ? 16.891 21.263 3.562 1.00 54.59 219 THR A C 1
ATOM 1794 O O . THR A 1 219 ? 16.480 21.687 4.637 1.00 54.59 219 THR A O 1
ATOM 1797 N N . ARG A 1 220 ? 18.087 21.634 3.087 1.00 48.19 220 ARG A N 1
ATOM 1798 C CA . ARG A 1 220 ? 18.960 22.609 3.754 1.00 48.19 220 ARG A CA 1
ATOM 1799 C C . ARG A 1 220 ? 19.031 23.886 2.930 1.00 48.19 220 ARG A C 1
ATOM 1801 O O . ARG A 1 220 ? 19.474 23.832 1.783 1.00 48.19 220 ARG A O 1
ATOM 1808 N N . LYS A 1 221 ? 18.658 25.018 3.540 1.00 42.97 221 LYS A N 1
ATOM 1809 C CA . LYS A 1 221 ? 19.013 26.348 3.029 1.00 42.97 221 LYS A CA 1
ATOM 1810 C C . LYS A 1 221 ? 20.532 26.380 2.860 1.00 42.97 221 LYS A C 1
ATOM 1812 O O . LYS A 1 221 ? 21.264 26.119 3.816 1.00 42.97 221 LYS A O 1
ATOM 1817 N N . SER A 1 222 ? 20.991 26.621 1.636 1.00 49.34 222 SER A N 1
ATOM 1818 C CA . SER A 1 222 ? 22.387 26.964 1.382 1.00 49.34 222 SER A CA 1
ATOM 1819 C C . SER A 1 222 ? 22.755 28.154 2.274 1.00 49.34 222 SER A C 1
ATOM 1821 O O . SER A 1 222 ? 21.986 29.109 2.352 1.00 49.34 222 SER A O 1
ATOM 1823 N N . ARG A 1 223 ? 23.894 28.093 2.973 1.00 49.38 223 ARG A N 1
ATOM 1824 C CA . ARG A 1 223 ? 24.459 29.250 3.693 1.00 49.38 223 ARG A CA 1
ATOM 1825 C C . ARG A 1 223 ? 25.146 30.244 2.744 1.00 49.38 223 ARG A C 1
ATOM 1827 O O . ARG A 1 223 ? 25.681 31.239 3.214 1.00 49.38 223 ARG A O 1
ATOM 1834 N N . SER A 1 224 ? 25.127 29.981 1.439 1.00 51.53 224 SER A N 1
ATOM 1835 C CA . SER A 1 224 ? 25.863 30.738 0.429 1.00 51.53 224 SER A CA 1
ATOM 1836 C C . SER A 1 224 ? 24.937 31.170 -0.715 1.00 51.53 224 SER A C 1
ATOM 1838 O O . SER A 1 224 ? 24.025 30.400 -1.051 1.00 51.53 224 SER A O 1
ATOM 1840 N N . PRO A 1 225 ? 25.162 32.359 -1.310 1.00 52.09 225 PRO A N 1
ATOM 1841 C CA . PRO A 1 225 ? 24.498 32.771 -2.542 1.00 52.09 225 PRO A CA 1
ATOM 1842 C C . PRO A 1 225 ? 24.794 31.751 -3.650 1.00 52.09 225 PRO A C 1
ATOM 1844 O O . PRO A 1 225 ? 25.847 31.118 -3.645 1.00 52.09 225 PRO A O 1
ATOM 1847 N N . ASP A 1 226 ? 23.813 31.558 -4.518 1.00 56.09 226 ASP A N 1
ATOM 1848 C CA . ASP A 1 226 ? 23.634 30.467 -5.483 1.00 56.09 226 ASP A CA 1
ATOM 1849 C C . ASP A 1 226 ? 24.912 29.968 -6.206 1.00 56.09 226 ASP A C 1
ATOM 1851 O O . ASP A 1 226 ? 25.630 30.781 -6.792 1.00 56.09 226 ASP A O 1
ATOM 1855 N N . PRO A 1 227 ? 25.204 28.650 -6.219 1.00 56.50 227 PRO A N 1
ATOM 1856 C CA . PRO A 1 227 ? 26.197 28.072 -7.115 1.00 56.50 227 PRO A CA 1
ATOM 1857 C C . PRO A 1 227 ? 25.593 27.862 -8.513 1.00 56.50 227 PRO A C 1
ATOM 1859 O O . PRO A 1 227 ? 24.399 27.608 -8.650 1.00 56.50 227 PRO A O 1
ATOM 1862 N N . ASP A 1 228 ? 26.445 27.953 -9.532 1.00 65.44 228 ASP A N 1
ATOM 1863 C CA . ASP A 1 228 ? 26.200 27.693 -10.957 1.00 65.44 228 ASP A CA 1
ATOM 1864 C C . ASP A 1 228 ? 25.012 26.740 -11.262 1.00 65.44 228 ASP A C 1
ATOM 1866 O O . ASP A 1 228 ? 24.846 25.682 -10.642 1.00 65.44 228 ASP A O 1
ATOM 1870 N N . ALA A 1 229 ? 24.186 27.080 -12.260 1.00 62.59 229 ALA A N 1
ATOM 1871 C CA . ALA A 1 229 ? 23.006 26.305 -12.663 1.00 62.59 229 ALA A CA 1
ATOM 1872 C C . ALA A 1 229 ? 23.340 24.825 -12.949 1.00 62.59 229 ALA A C 1
ATOM 1874 O O . ALA A 1 229 ? 22.531 23.929 -12.678 1.00 62.59 229 ALA A O 1
ATOM 1875 N N . PHE A 1 230 ? 24.559 24.556 -13.429 1.00 61.06 230 PHE A N 1
ATOM 1876 C CA . PHE A 1 230 ? 25.072 23.205 -13.648 1.00 61.06 230 PHE A CA 1
ATOM 1877 C C . PHE A 1 230 ? 25.203 22.387 -12.347 1.00 61.06 230 PHE A C 1
ATOM 1879 O O . PHE A 1 230 ? 24.792 21.221 -12.296 1.00 61.06 230 PHE A O 1
ATOM 1886 N N . ASP A 1 231 ? 25.701 22.993 -11.268 1.00 72.38 231 ASP A N 1
ATOM 1887 C CA . ASP A 1 231 ? 25.856 22.342 -9.960 1.00 72.38 231 ASP A CA 1
ATOM 1888 C C . ASP A 1 231 ? 24.505 22.068 -9.289 1.00 72.38 231 ASP A C 1
ATOM 1890 O O . ASP A 1 231 ? 24.306 21.024 -8.647 1.00 72.38 231 ASP A O 1
ATOM 1894 N N . SER A 1 232 ? 23.543 22.967 -9.497 1.00 77.00 232 SER A N 1
ATOM 1895 C CA . SER A 1 232 ? 22.156 22.793 -9.062 1.00 77.00 232 SER A CA 1
ATOM 1896 C C . SER A 1 232 ? 21.485 21.609 -9.770 1.00 77.00 232 SER A C 1
ATOM 1898 O O . SER A 1 232 ? 20.891 20.749 -9.107 1.00 77.00 232 SER A O 1
ATOM 1900 N N . MET A 1 233 ? 21.664 21.482 -11.090 1.00 81.94 233 MET A N 1
ATOM 1901 C CA . MET A 1 233 ? 21.151 20.354 -11.879 1.00 81.94 233 MET A CA 1
ATOM 1902 C C . MET A 1 233 ? 21.775 19.018 -11.446 1.00 81.94 233 MET A C 1
ATOM 1904 O O . MET A 1 233 ? 21.060 18.041 -11.205 1.00 81.94 233 MET A O 1
ATOM 1908 N N . ARG A 1 234 ? 23.104 18.972 -11.273 1.00 85.81 234 ARG A N 1
ATOM 1909 C CA . ARG A 1 234 ? 23.817 17.764 -10.824 1.00 85.81 234 ARG A CA 1
ATOM 1910 C C . ARG A 1 234 ? 23.389 17.337 -9.420 1.00 85.81 234 ARG A C 1
ATOM 1912 O O . ARG A 1 234 ? 23.229 16.144 -9.150 1.00 85.81 234 ARG A O 1
ATOM 1919 N N . THR A 1 235 ? 23.180 18.297 -8.521 1.00 87.31 235 THR A N 1
ATOM 1920 C CA . THR A 1 235 ? 22.669 18.037 -7.169 1.00 87.31 235 THR A CA 1
ATOM 1921 C C . THR A 1 235 ? 21.270 17.423 -7.220 1.00 87.31 235 THR A C 1
ATOM 1923 O O . THR A 1 235 ? 21.018 16.409 -6.561 1.00 87.31 235 THR A O 1
ATOM 1926 N N . LEU A 1 236 ? 20.373 17.993 -8.028 1.00 89.81 236 LEU A N 1
ATOM 1927 C CA . LEU A 1 236 ? 19.014 17.485 -8.214 1.00 89.81 236 LEU A CA 1
ATOM 1928 C C . LEU A 1 236 ? 19.008 16.062 -8.786 1.00 89.81 236 LEU A C 1
ATOM 1930 O O . LEU A 1 236 ? 18.286 15.193 -8.291 1.00 89.81 236 LEU A O 1
ATOM 1934 N N . GLU A 1 237 ? 19.858 15.791 -9.775 1.00 93.69 237 GLU A N 1
ATOM 1935 C CA . GLU A 1 237 ? 20.047 14.458 -10.346 1.00 93.69 237 GLU A CA 1
ATOM 1936 C C . GLU A 1 237 ? 20.491 13.434 -9.291 1.00 93.69 237 GLU A C 1
ATOM 1938 O O . GLU A 1 237 ? 19.887 12.364 -9.172 1.00 93.69 237 GLU A O 1
ATOM 1943 N N . GLN A 1 238 ? 21.484 13.763 -8.459 1.00 93.19 238 GLN A N 1
ATOM 1944 C CA . GLN A 1 238 ? 21.936 12.873 -7.384 1.00 93.19 238 GLN A CA 1
ATOM 1945 C C . GLN A 1 238 ? 20.837 12.603 -6.349 1.00 93.19 238 GLN A C 1
ATOM 1947 O O . GLN A 1 238 ? 20.660 11.462 -5.909 1.00 93.19 238 GLN A O 1
ATOM 1952 N N . MET A 1 239 ? 20.090 13.635 -5.947 1.00 93.44 239 MET A N 1
ATOM 1953 C CA . MET A 1 239 ? 18.976 13.488 -5.007 1.00 93.44 239 MET A CA 1
ATOM 1954 C C . MET A 1 239 ? 17.872 12.599 -5.582 1.00 93.44 239 MET A C 1
ATOM 1956 O O . MET A 1 239 ? 17.376 11.706 -4.890 1.00 93.44 239 MET A O 1
ATOM 1960 N N . THR A 1 240 ? 17.538 12.796 -6.856 1.00 96.06 240 THR A N 1
ATOM 1961 C CA . THR A 1 240 ? 16.524 12.005 -7.560 1.00 96.06 240 THR A CA 1
ATOM 1962 C C . THR A 1 240 ? 16.973 10.562 -7.7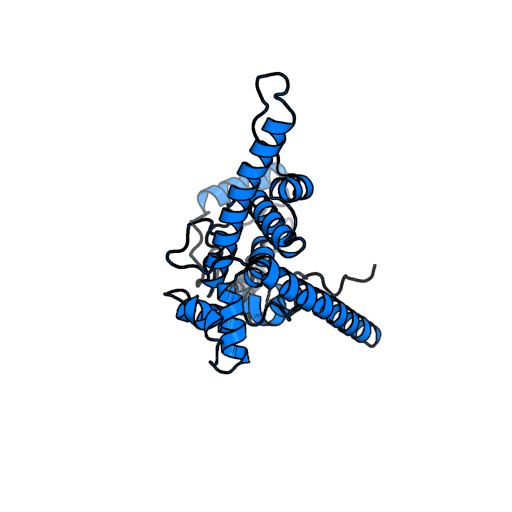35 1.00 96.06 240 THR A C 1
ATOM 1964 O O . THR A 1 240 ? 16.194 9.653 -7.469 1.00 96.06 240 THR A O 1
ATOM 1967 N N . SER A 1 241 ? 18.245 10.326 -8.064 1.00 96.81 241 SER A N 1
ATOM 1968 C CA . SER A 1 241 ? 18.840 8.984 -8.125 1.00 96.81 241 SER A CA 1
ATOM 1969 C C . SER A 1 241 ? 18.690 8.230 -6.798 1.00 96.81 241 SER A C 1
ATOM 1971 O O . SER A 1 241 ? 18.207 7.095 -6.758 1.00 96.81 241 SER A O 1
ATOM 1973 N N . ARG A 1 242 ? 19.023 8.886 -5.676 1.00 95.94 242 ARG A N 1
ATOM 1974 C CA . ARG A 1 242 ? 18.850 8.308 -4.332 1.00 95.94 242 ARG A CA 1
ATOM 1975 C C . ARG A 1 242 ? 17.382 8.004 -4.043 1.00 95.94 242 ARG A C 1
ATOM 1977 O O . ARG A 1 242 ? 17.077 6.919 -3.557 1.00 95.94 242 ARG A O 1
ATOM 1984 N N . LYS A 1 243 ? 16.480 8.932 -4.375 1.00 96.69 243 LYS A N 1
ATOM 1985 C CA . LYS A 1 243 ? 15.038 8.762 -4.167 1.00 96.69 243 LYS A CA 1
ATOM 1986 C C . LYS A 1 243 ? 14.466 7.618 -5.005 1.00 96.69 243 LYS A C 1
ATOM 1988 O O . LYS A 1 243 ? 13.709 6.813 -4.473 1.00 96.69 243 LYS A O 1
ATOM 1993 N N . LEU A 1 244 ? 14.877 7.503 -6.268 1.00 97.94 244 LEU A N 1
ATOM 1994 C CA . LEU A 1 244 ? 14.490 6.417 -7.167 1.00 97.94 244 LEU A CA 1
ATOM 1995 C C . LEU A 1 244 ? 14.929 5.063 -6.604 1.00 97.94 244 LEU A C 1
ATOM 1997 O O . LEU A 1 244 ? 14.134 4.130 -6.544 1.00 97.94 244 LEU A O 1
ATOM 2001 N N . LYS A 1 245 ? 16.169 4.971 -6.113 1.00 97.62 245 LYS A N 1
ATOM 2002 C CA . LYS A 1 245 ? 16.681 3.762 -5.457 1.00 97.62 245 LYS A CA 1
ATOM 2003 C C . LYS A 1 245 ? 15.859 3.390 -4.219 1.00 97.62 245 LYS A C 1
ATOM 2005 O O . LYS A 1 245 ? 15.486 2.231 -4.064 1.00 97.62 245 LYS A O 1
ATOM 2010 N N . THR A 1 246 ? 15.534 4.364 -3.366 1.00 96.88 246 THR A N 1
ATOM 2011 C CA . THR A 1 246 ? 14.636 4.153 -2.219 1.00 96.88 246 THR A CA 1
ATOM 2012 C C . THR A 1 246 ? 13.262 3.655 -2.666 1.00 96.88 246 THR A C 1
ATOM 2014 O O . THR A 1 246 ? 12.740 2.711 -2.082 1.00 96.88 246 THR A O 1
ATOM 2017 N N . ALA A 1 247 ? 12.690 4.244 -3.716 1.00 98.06 247 ALA A N 1
ATOM 2018 C CA . ALA A 1 247 ? 11.391 3.846 -4.244 1.00 98.06 247 ALA A CA 1
ATOM 2019 C C . ALA A 1 247 ? 11.381 2.402 -4.759 1.00 98.06 247 ALA A C 1
ATOM 2021 O O . ALA A 1 247 ? 10.448 1.657 -4.469 1.00 98.06 247 ALA A O 1
ATOM 2022 N N . MET A 1 248 ? 12.442 1.988 -5.460 1.00 98.31 248 MET A N 1
ATOM 2023 C CA . MET A 1 248 ? 12.612 0.605 -5.911 1.00 98.31 248 MET A CA 1
ATOM 2024 C C . MET A 1 248 ? 12.660 -0.373 -4.732 1.00 98.31 248 MET A C 1
ATOM 2026 O O . MET A 1 248 ? 12.030 -1.425 -4.784 1.00 98.31 248 MET A O 1
ATOM 2030 N N . TYR A 1 249 ? 13.362 -0.025 -3.649 1.00 98.25 249 TYR A N 1
ATOM 2031 C CA . TYR A 1 249 ? 13.403 -0.862 -2.446 1.00 98.25 249 TYR A CA 1
ATOM 2032 C C . TYR A 1 249 ? 12.042 -0.954 -1.761 1.00 98.25 249 TYR A C 1
ATOM 2034 O O . TYR A 1 249 ? 11.642 -2.043 -1.366 1.00 98.25 249 TYR A O 1
ATOM 2042 N N . ILE A 1 250 ? 11.302 0.155 -1.675 1.00 98.38 250 ILE A N 1
ATOM 2043 C CA . ILE A 1 250 ? 9.938 0.150 -1.137 1.00 98.38 250 ILE A CA 1
ATOM 2044 C C . ILE A 1 250 ? 9.033 -0.767 -1.967 1.00 98.38 250 ILE A C 1
ATOM 2046 O O . ILE A 1 250 ? 8.321 -1.582 -1.385 1.00 98.38 250 ILE A O 1
ATOM 2050 N N . ALA A 1 251 ? 9.082 -0.670 -3.299 1.00 98.56 251 ALA A N 1
ATOM 2051 C CA . ALA A 1 251 ? 8.292 -1.517 -4.192 1.00 98.56 251 ALA A CA 1
ATOM 2052 C C . ALA A 1 251 ? 8.606 -3.008 -3.984 1.00 98.56 251 ALA A C 1
ATOM 2054 O O . ALA A 1 251 ? 7.710 -3.825 -3.787 1.00 98.56 251 ALA A O 1
ATOM 2055 N N . GLU A 1 252 ? 9.889 -3.359 -3.960 1.00 98.62 252 GLU A N 1
ATOM 2056 C CA . GLU A 1 252 ? 10.336 -4.745 -3.818 1.00 98.62 252 GLU A CA 1
ATOM 2057 C C . GLU A 1 252 ? 10.088 -5.314 -2.411 1.00 98.62 252 GLU A C 1
ATOM 2059 O O . GLU A 1 252 ? 9.771 -6.496 -2.277 1.00 98.62 252 GLU A O 1
ATOM 2064 N N . ASN A 1 253 ? 10.168 -4.501 -1.356 1.00 98.38 253 ASN A N 1
ATOM 2065 C CA . ASN A 1 253 ? 9.772 -4.927 -0.012 1.00 98.38 253 ASN A CA 1
ATOM 2066 C C . ASN A 1 253 ? 8.248 -5.088 0.108 1.00 98.38 253 ASN A C 1
ATOM 2068 O O . ASN A 1 253 ? 7.784 -6.040 0.739 1.00 98.38 253 ASN A O 1
ATOM 2072 N N . ALA A 1 254 ? 7.460 -4.229 -0.552 1.00 98.31 254 ALA A N 1
ATOM 2073 C CA . ALA A 1 254 ? 6.005 -4.371 -0.612 1.00 98.31 254 ALA A CA 1
ATOM 2074 C C . ALA A 1 254 ? 5.600 -5.726 -1.208 1.00 98.31 254 ALA A C 1
ATOM 2076 O O . ALA A 1 254 ? 4.725 -6.397 -0.658 1.00 98.31 254 ALA A O 1
ATOM 2077 N N . ALA A 1 255 ? 6.296 -6.160 -2.265 1.00 98.44 255 ALA A N 1
ATOM 2078 C CA . ALA A 1 255 ? 6.111 -7.459 -2.912 1.00 98.44 255 ALA A CA 1
ATOM 2079 C C . ALA A 1 255 ? 6.519 -8.663 -2.042 1.00 98.44 255 ALA A C 1
ATOM 2081 O O . ALA A 1 255 ? 6.215 -9.796 -2.391 1.00 98.44 255 ALA A O 1
ATOM 2082 N N . ARG A 1 256 ? 7.170 -8.429 -0.897 1.00 97.81 256 ARG A N 1
ATOM 2083 C CA . ARG A 1 256 ? 7.530 -9.445 0.113 1.00 97.81 256 ARG A CA 1
ATOM 2084 C C . ARG A 1 256 ? 6.627 -9.409 1.345 1.00 97.81 256 ARG A C 1
ATOM 2086 O O . ARG A 1 256 ? 6.822 -10.180 2.289 1.00 97.81 256 ARG A O 1
ATOM 2093 N N . GLY A 1 257 ? 5.637 -8.519 1.347 1.00 96.69 257 GLY A N 1
ATOM 2094 C CA . GLY A 1 257 ? 4.740 -8.323 2.476 1.00 96.69 257 GLY A CA 1
ATOM 2095 C C . GLY A 1 257 ? 5.282 -7.357 3.535 1.00 96.69 257 GLY A C 1
ATOM 2096 O O . GLY A 1 257 ? 4.715 -7.284 4.618 1.00 96.69 257 GLY A O 1
ATOM 2097 N N . ILE A 1 258 ? 6.380 -6.642 3.257 1.00 96.62 258 ILE A N 1
ATOM 2098 C CA . ILE A 1 258 ? 7.064 -5.774 4.222 1.00 96.62 258 ILE A CA 1
ATOM 2099 C C . ILE A 1 258 ? 6.914 -4.324 3.765 1.00 96.62 258 ILE A C 1
ATOM 2101 O O . ILE A 1 258 ? 7.704 -3.816 2.970 1.00 96.62 258 ILE A O 1
ATOM 2105 N N . PHE A 1 259 ? 5.894 -3.633 4.263 1.00 96.69 259 PHE A N 1
ATOM 2106 C CA . PHE A 1 259 ? 5.623 -2.260 3.850 1.00 96.69 259 PHE A CA 1
ATOM 2107 C C . PHE A 1 259 ? 5.166 -1.384 5.017 1.00 96.69 259 PHE A C 1
ATOM 2109 O O . PHE A 1 259 ? 4.346 -1.833 5.809 1.00 96.69 259 PHE A O 1
ATOM 2116 N N . PRO A 1 260 ? 5.605 -0.117 5.093 1.00 96.31 260 PRO A N 1
ATOM 2117 C CA . PRO A 1 260 ? 6.647 0.504 4.277 1.00 96.31 260 PRO A CA 1
ATOM 2118 C C . PRO A 1 260 ? 8.041 0.057 4.742 1.00 96.31 260 PRO A C 1
ATOM 2120 O O . PRO A 1 260 ? 8.304 -0.028 5.934 1.00 96.31 260 PRO A O 1
ATOM 2123 N N . SER A 1 261 ? 8.960 -0.203 3.810 1.00 96.44 261 SER A N 1
ATOM 2124 C CA . SER A 1 261 ? 10.362 -0.466 4.156 1.00 96.44 261 SER A CA 1
ATOM 2125 C C . SER A 1 261 ? 11.310 0.051 3.084 1.00 96.44 261 SER A C 1
ATOM 2127 O O . SER A 1 261 ? 11.159 -0.244 1.901 1.00 96.44 261 SER A O 1
ATOM 2129 N N . GLN A 1 262 ? 12.309 0.821 3.514 1.00 95.12 262 GLN A N 1
ATOM 2130 C CA . GLN A 1 262 ? 13.358 1.389 2.657 1.00 95.12 262 GLN A CA 1
ATOM 2131 C C . GLN A 1 262 ? 14.652 0.572 2.697 1.00 95.12 262 GLN A C 1
ATOM 2133 O O . GLN A 1 262 ? 15.628 0.931 2.034 1.00 95.12 262 GLN A O 1
ATOM 2138 N N . ALA A 1 263 ? 14.679 -0.504 3.489 1.00 96.19 263 ALA A N 1
ATOM 2139 C CA . ALA A 1 263 ? 15.828 -1.388 3.578 1.00 96.19 263 ALA A CA 1
ATOM 2140 C C . ALA A 1 263 ? 16.103 -2.023 2.212 1.00 96.19 263 ALA A C 1
ATOM 2142 O O . ALA A 1 263 ? 15.177 -2.389 1.490 1.00 96.19 263 ALA A O 1
ATOM 2143 N N . LYS A 1 264 ? 17.380 -2.172 1.852 1.00 97.00 264 LYS A N 1
ATOM 2144 C CA . LYS A 1 264 ? 17.760 -2.886 0.631 1.00 97.00 264 LYS A CA 1
ATOM 2145 C C . LYS A 1 264 ? 17.302 -4.353 0.752 1.00 97.00 264 LYS A C 1
ATOM 2147 O O . LYS A 1 264 ? 17.781 -5.026 1.667 1.00 97.00 264 LYS A O 1
ATOM 2152 N N . PRO A 1 265 ? 16.445 -4.866 -0.151 1.00 95.44 265 PRO A N 1
ATOM 2153 C CA . PRO A 1 265 ? 16.085 -6.281 -0.148 1.00 95.44 265 PRO A CA 1
ATOM 2154 C C . PRO A 1 265 ? 17.319 -7.156 -0.416 1.00 95.44 265 PRO A C 1
ATOM 2156 O O . PRO A 1 265 ? 18.220 -6.750 -1.157 1.00 95.44 265 PRO A O 1
ATOM 2159 N N . LYS A 1 266 ? 17.361 -8.364 0.163 1.00 93.94 266 LYS A N 1
ATOM 2160 C CA . LYS A 1 266 ? 18.478 -9.311 -0.035 1.00 93.94 266 LYS A CA 1
ATOM 2161 C C . LYS A 1 266 ? 18.649 -9.683 -1.511 1.00 93.94 266 LYS A C 1
ATOM 2163 O O . LYS A 1 266 ? 19.760 -9.657 -2.030 1.00 93.94 266 LYS A O 1
ATOM 2168 N N . SER A 1 267 ? 17.535 -9.973 -2.174 1.00 94.25 267 SER A N 1
ATOM 2169 C CA . SER A 1 267 ? 17.423 -10.160 -3.617 1.00 94.25 267 SER A CA 1
ATOM 2170 C C . SER A 1 267 ? 16.320 -9.238 -4.124 1.00 94.25 267 SER A C 1
ATOM 2172 O O . SER A 1 267 ? 15.364 -8.979 -3.399 1.00 94.25 267 SER A O 1
ATOM 2174 N N . TYR A 1 268 ? 16.471 -8.677 -5.319 1.00 95.38 268 TYR A N 1
ATOM 2175 C CA . TYR A 1 268 ? 15.456 -7.833 -5.941 1.00 95.38 268 TYR A CA 1
ATOM 2176 C C . TYR A 1 268 ? 15.684 -7.756 -7.441 1.00 95.38 268 TYR A C 1
ATOM 2178 O O . TYR A 1 268 ? 16.797 -7.953 -7.934 1.00 95.38 268 TYR A O 1
ATOM 2186 N N . VAL A 1 269 ? 14.621 -7.424 -8.156 1.00 97.12 269 VAL A N 1
ATOM 2187 C CA . VAL A 1 269 ? 14.646 -7.322 -9.610 1.00 97.12 269 VAL A CA 1
ATOM 2188 C C . VAL A 1 269 ? 14.899 -5.873 -10.010 1.00 97.12 269 VAL A C 1
ATOM 2190 O O . VAL A 1 269 ? 14.298 -4.939 -9.472 1.00 97.12 269 VAL A O 1
ATOM 2193 N N . LYS A 1 270 ? 15.819 -5.662 -10.956 1.00 95.94 270 LYS A N 1
ATOM 2194 C CA . LYS A 1 270 ? 16.120 -4.320 -11.461 1.00 95.94 270 LYS A CA 1
ATOM 2195 C C . LYS A 1 270 ? 14.898 -3.758 -12.188 1.00 95.94 270 LYS A C 1
ATOM 2197 O O . LYS A 1 270 ? 14.288 -4.430 -13.011 1.00 95.94 270 LYS A O 1
ATOM 2202 N N . PHE A 1 271 ? 14.576 -2.507 -11.888 1.00 97.44 271 PHE A N 1
ATOM 2203 C CA . PHE A 1 271 ? 13.489 -1.788 -12.533 1.00 97.44 271 PHE A CA 1
ATOM 2204 C C . PHE A 1 271 ? 13.874 -1.390 -13.962 1.00 97.44 271 PHE A C 1
ATOM 2206 O O . PHE A 1 271 ? 14.890 -0.715 -14.154 1.00 97.44 271 PHE A O 1
ATOM 2213 N N . ASP A 1 272 ? 13.056 -1.778 -14.942 1.00 97.88 272 ASP A N 1
ATOM 2214 C CA . ASP A 1 272 ? 13.160 -1.326 -16.331 1.00 97.88 272 ASP A CA 1
ATOM 2215 C C . ASP A 1 272 ? 12.083 -0.258 -16.617 1.00 97.88 272 ASP A C 1
ATOM 2217 O O . ASP A 1 272 ? 10.890 -0.570 -16.685 1.00 97.88 272 ASP A O 1
ATOM 2221 N N . PRO A 1 273 ? 12.480 1.014 -16.812 1.00 97.56 273 PRO A N 1
ATOM 2222 C CA . PRO A 1 273 ? 11.559 2.098 -17.143 1.00 97.56 273 PRO A CA 1
ATOM 2223 C C . PRO A 1 273 ? 10.716 1.844 -18.396 1.00 97.56 273 PRO A C 1
ATOM 2225 O O . PRO A 1 273 ? 9.548 2.224 -18.433 1.00 97.56 273 PRO A O 1
ATOM 2228 N N . THR A 1 274 ? 11.279 1.195 -19.415 1.00 97.94 274 THR A N 1
ATOM 2229 C CA . THR A 1 274 ? 10.599 0.960 -20.696 1.00 97.94 274 THR A CA 1
ATOM 2230 C C . THR A 1 274 ? 9.536 -0.123 -20.554 1.00 97.94 274 THR A C 1
ATOM 2232 O O . THR A 1 274 ? 8.424 0.014 -21.070 1.00 97.94 274 THR A O 1
ATOM 2235 N N . GLU A 1 275 ? 9.854 -1.190 -19.818 1.00 97.44 275 GLU A N 1
ATOM 2236 C CA . GLU A 1 275 ? 8.898 -2.233 -19.440 1.00 97.44 275 GLU A CA 1
ATOM 2237 C C . GLU A 1 275 ? 7.720 -1.626 -18.665 1.00 97.44 275 GLU A C 1
ATOM 2239 O O . GLU A 1 275 ? 6.556 -1.798 -19.045 1.00 97.44 275 GLU A O 1
ATOM 2244 N N . PHE A 1 276 ? 8.016 -0.850 -17.620 1.00 97.75 276 PHE A N 1
ATOM 2245 C CA . PHE A 1 276 ? 6.990 -0.265 -16.763 1.00 97.75 276 PHE A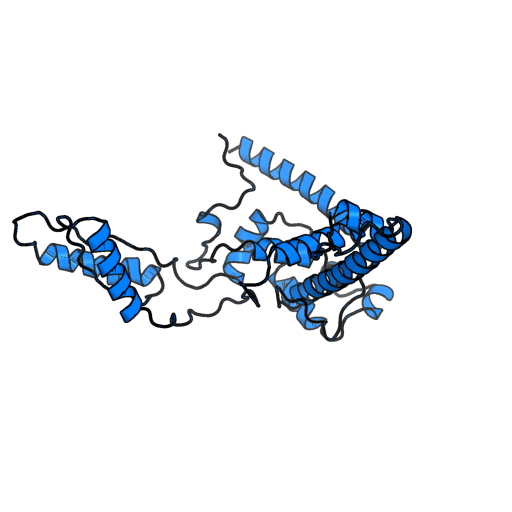 CA 1
ATOM 2246 C C . PHE A 1 276 ? 6.186 0.845 -17.438 1.00 97.75 276 PHE A C 1
ATOM 2248 O O . PHE A 1 276 ? 5.007 0.998 -17.124 1.00 97.75 276 PHE A O 1
ATOM 2255 N N . SER A 1 277 ? 6.746 1.546 -18.425 1.00 97.88 277 SER A N 1
ATOM 2256 C CA . SER A 1 277 ? 5.983 2.460 -19.282 1.00 97.88 277 SER A CA 1
ATOM 2257 C C . SER A 1 277 ? 4.832 1.736 -19.992 1.00 97.88 277 SER A C 1
ATOM 2259 O O . SER A 1 277 ? 3.676 2.170 -19.946 1.00 97.88 277 SER A O 1
ATOM 2261 N N . LYS A 1 278 ? 5.115 0.560 -20.572 1.00 97.81 278 LYS A N 1
ATOM 2262 C CA . LYS A 1 278 ? 4.105 -0.273 -21.247 1.00 97.81 278 LYS A CA 1
ATOM 2263 C C . LYS A 1 278 ? 3.064 -0.804 -20.262 1.00 97.81 278 LYS A C 1
ATOM 2265 O O . LYS A 1 278 ? 1.872 -0.797 -20.574 1.00 97.81 278 LYS A O 1
ATOM 2270 N N . ILE A 1 279 ? 3.495 -1.251 -19.081 1.00 96.69 279 ILE A N 1
ATOM 2271 C CA . ILE A 1 279 ? 2.598 -1.753 -18.027 1.00 96.69 279 ILE A CA 1
ATOM 2272 C C . ILE A 1 279 ? 1.665 -0.640 -17.538 1.00 96.69 279 ILE A C 1
ATOM 2274 O O . ILE A 1 279 ? 0.449 -0.831 -17.516 1.00 96.69 279 ILE A O 1
ATOM 2278 N N . LEU A 1 280 ? 2.199 0.542 -17.216 1.00 95.06 280 L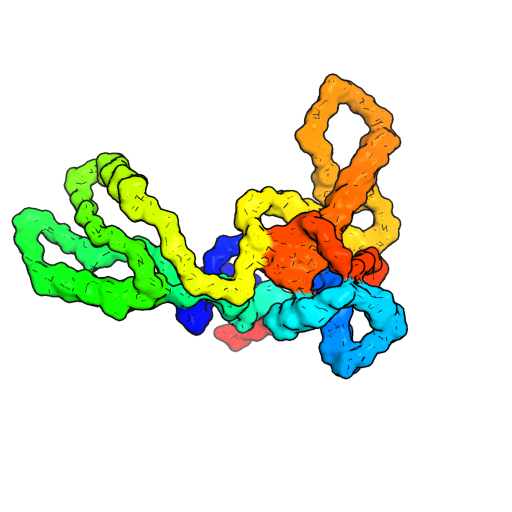EU A N 1
ATOM 2279 C CA . LEU A 1 280 ? 1.397 1.670 -16.742 1.00 95.06 280 LEU A CA 1
ATOM 2280 C C . LEU A 1 280 ? 0.423 2.189 -17.797 1.00 95.06 280 LEU A C 1
ATOM 2282 O O . LEU A 1 280 ? -0.699 2.556 -17.446 1.00 95.06 280 LEU A O 1
ATOM 2286 N N . SER A 1 281 ? 0.812 2.191 -19.074 1.00 95.81 281 SER A N 1
ATOM 2287 C CA . SER A 1 281 ? -0.096 2.535 -20.173 1.00 95.81 281 SER A CA 1
ATOM 2288 C C . SER A 1 281 ? -1.297 1.580 -20.210 1.00 95.81 281 SER A C 1
ATOM 2290 O O . SER A 1 281 ? -2.450 2.024 -20.184 1.00 95.81 281 SER A O 1
ATOM 2292 N N . LYS A 1 282 ? -1.045 0.263 -20.132 1.00 96.50 282 LYS A N 1
ATOM 2293 C CA . LYS A 1 282 ? -2.100 -0.763 -20.069 1.00 96.50 282 LYS A CA 1
ATOM 2294 C C . LYS A 1 282 ? -2.983 -0.614 -18.826 1.00 96.50 282 LYS A C 1
ATOM 2296 O O . LYS A 1 282 ? -4.205 -0.578 -18.966 1.00 96.50 282 LYS A O 1
ATOM 2301 N N . LYS A 1 283 ? -2.389 -0.456 -17.634 1.00 95.25 283 LYS A N 1
ATOM 2302 C CA . LYS A 1 283 ? -3.121 -0.211 -16.376 1.00 95.25 283 LYS A CA 1
ATOM 2303 C C . LYS A 1 283 ? -4.004 1.030 -16.489 1.00 95.25 283 LYS A C 1
ATOM 2305 O O . LYS A 1 283 ? -5.173 0.989 -16.126 1.00 95.25 283 LYS A O 1
ATOM 2310 N N . THR A 1 284 ? -3.482 2.133 -17.022 1.00 94.44 284 THR A N 1
ATOM 2311 C CA . THR A 1 284 ? -4.232 3.393 -17.160 1.00 94.44 284 THR A CA 1
ATOM 2312 C C . THR A 1 284 ? -5.423 3.240 -18.106 1.00 94.44 284 THR A C 1
ATOM 2314 O O . THR A 1 284 ? -6.526 3.687 -17.776 1.00 94.44 284 THR A O 1
ATOM 2317 N N . ALA A 1 285 ? -5.236 2.568 -19.246 1.00 96.44 285 ALA A N 1
ATOM 2318 C CA . ALA A 1 285 ? -6.325 2.267 -20.173 1.00 96.44 285 ALA A CA 1
ATOM 2319 C C . ALA A 1 285 ? -7.403 1.389 -19.514 1.00 96.44 285 ALA A C 1
ATOM 2321 O O . ALA A 1 285 ? -8.594 1.700 -19.604 1.00 96.44 285 ALA A O 1
ATOM 2322 N N . TRP A 1 286 ? -6.986 0.345 -18.790 1.00 96.94 286 TRP A N 1
ATOM 2323 C CA . TRP A 1 286 ? -7.888 -0.528 -18.040 1.00 96.94 286 TRP A CA 1
ATOM 2324 C C . TRP A 1 286 ? -8.667 0.244 -16.964 1.00 96.94 286 TRP A C 1
ATOM 2326 O O . TRP A 1 286 ? -9.894 0.176 -16.935 1.00 96.94 286 TRP A O 1
ATOM 2336 N N . ILE A 1 287 ? -7.992 1.072 -16.156 1.00 94.94 287 ILE A N 1
ATOM 2337 C CA . ILE A 1 287 ? -8.622 1.911 -15.122 1.00 94.94 287 ILE A CA 1
ATOM 2338 C C . ILE A 1 287 ? -9.687 2.823 -15.734 1.00 94.94 287 ILE A C 1
ATOM 2340 O O . ILE A 1 287 ? -10.765 2.975 -15.160 1.00 94.94 287 ILE A O 1
ATOM 2344 N N . LYS A 1 288 ? -9.398 3.457 -16.878 1.00 95.44 288 LYS A N 1
ATOM 2345 C CA . LYS A 1 288 ? -10.355 4.343 -17.554 1.00 95.44 288 LYS A CA 1
ATOM 2346 C C . LYS A 1 288 ? -11.615 3.577 -17.964 1.00 95.44 288 LYS A C 1
ATOM 2348 O O . LYS A 1 288 ? -12.716 4.049 -17.685 1.00 95.44 288 LYS A O 1
ATOM 2353 N N . LYS A 1 289 ? -11.447 2.397 -18.570 1.00 96.31 289 LYS A N 1
ATOM 2354 C CA . LYS A 1 289 ? -12.555 1.519 -18.974 1.00 96.31 289 LYS A CA 1
ATOM 2355 C C . LYS A 1 289 ? -13.378 1.060 -17.769 1.00 96.31 289 LYS A C 1
ATOM 2357 O O . LYS A 1 289 ? -14.599 1.169 -17.783 1.00 96.31 289 LYS A O 1
ATOM 2362 N N . GLU A 1 290 ? -12.715 0.610 -16.709 1.00 95.44 290 GLU A N 1
ATOM 2363 C CA . GLU A 1 290 ? -13.387 0.065 -15.530 1.00 95.44 290 GLU A CA 1
ATOM 2364 C C . GLU A 1 290 ? -14.150 1.134 -14.739 1.00 95.44 290 GLU A C 1
ATOM 2366 O O . GLU A 1 290 ? -15.273 0.908 -14.290 1.00 95.44 290 GLU A O 1
ATOM 2371 N N . LYS A 1 291 ? -13.591 2.345 -14.623 1.00 93.88 291 LYS A N 1
ATOM 2372 C CA . LYS A 1 291 ? -14.305 3.477 -14.017 1.00 93.88 291 LYS A CA 1
ATOM 2373 C C . LYS A 1 291 ? -15.572 3.833 -14.791 1.00 93.88 291 LYS A C 1
ATOM 2375 O O . LYS A 1 291 ? -16.593 4.088 -14.159 1.00 93.88 291 LYS A O 1
ATOM 2380 N N . ALA A 1 292 ? -15.511 3.856 -16.125 1.00 93.62 292 ALA A N 1
ATOM 2381 C CA . ALA A 1 292 ? -16.683 4.119 -16.958 1.00 93.62 292 ALA A CA 1
ATOM 2382 C C . ALA A 1 292 ? -17.768 3.057 -16.727 1.00 93.62 292 ALA A C 1
ATOM 2384 O O . ALA A 1 292 ? -18.897 3.414 -16.399 1.00 93.62 292 ALA A O 1
ATOM 2385 N N . ARG A 1 293 ? -17.387 1.771 -16.746 1.00 93.69 293 ARG A N 1
ATOM 2386 C CA . ARG A 1 293 ? -18.287 0.638 -16.482 1.00 93.69 293 ARG A CA 1
ATOM 2387 C C . ARG A 1 293 ? -19.014 0.760 -15.137 1.00 93.69 293 ARG A C 1
ATOM 2389 O O . ARG A 1 293 ? -20.227 0.585 -15.071 1.00 93.69 293 ARG A O 1
ATOM 2396 N N . ILE A 1 294 ? -18.291 1.075 -14.059 1.00 90.88 294 ILE A N 1
ATOM 2397 C CA . ILE A 1 294 ? -18.878 1.220 -12.713 1.00 90.88 294 ILE A CA 1
ATOM 2398 C C . ILE A 1 294 ? -19.823 2.425 -12.640 1.00 90.88 294 ILE A C 1
ATOM 2400 O O . ILE A 1 294 ? -20.873 2.349 -12.005 1.00 90.88 294 ILE A O 1
ATOM 2404 N N . LEU A 1 295 ? -19.462 3.545 -13.271 1.00 88.81 295 LEU A N 1
ATOM 2405 C CA . LEU A 1 295 ? -20.305 4.742 -13.283 1.00 88.81 295 LEU A CA 1
ATOM 2406 C C . LEU A 1 295 ? -21.582 4.543 -14.102 1.00 88.81 295 LEU A C 1
ATOM 2408 O O . LEU A 1 295 ? -22.618 5.070 -13.716 1.00 88.81 295 LEU A O 1
ATOM 2412 N N . GLU A 1 296 ? -21.528 3.789 -15.199 1.00 90.56 296 GLU A N 1
ATOM 2413 C CA . GLU A 1 296 ? -22.714 3.403 -15.971 1.00 90.56 296 GLU A CA 1
ATOM 2414 C C . GLU A 1 296 ? -23.641 2.498 -15.158 1.00 90.56 296 GLU A C 1
ATOM 2416 O O . GLU A 1 296 ? -24.832 2.780 -15.060 1.00 90.56 296 GLU A O 1
ATOM 2421 N N . GLN A 1 297 ? -23.100 1.478 -14.485 1.00 86.94 297 GLN A N 1
ATOM 2422 C CA . GLN A 1 297 ? -23.889 0.611 -13.601 1.00 86.94 297 GLN A CA 1
ATOM 2423 C C . GLN A 1 297 ? -24.551 1.383 -12.454 1.00 86.94 297 GLN A C 1
ATOM 2425 O O . GLN A 1 297 ? -25.688 1.099 -12.098 1.00 86.94 297 GLN A O 1
ATOM 2430 N N . ALA A 1 298 ? -23.870 2.388 -11.902 1.00 84.00 298 ALA A N 1
ATOM 2431 C CA . ALA A 1 298 ? -24.415 3.229 -10.840 1.00 84.00 298 ALA A CA 1
ATOM 2432 C C . ALA A 1 298 ? -25.512 4.206 -11.305 1.00 84.00 298 ALA A C 1
ATOM 2434 O O . ALA A 1 298 ? -26.131 4.835 -10.457 1.00 84.00 298 ALA A O 1
ATOM 2435 N N . LYS A 1 299 ? -25.720 4.385 -12.618 1.00 82.00 299 LYS A N 1
ATOM 2436 C CA . LYS A 1 299 ? -26.843 5.169 -13.168 1.00 82.00 299 LYS A CA 1
ATOM 2437 C C . LYS A 1 299 ? -28.090 4.321 -13.419 1.00 82.00 299 LYS A C 1
ATOM 2439 O O . LYS A 1 299 ? -29.168 4.880 -13.576 1.00 82.00 299 LYS A O 1
ATOM 2444 N N . LEU A 1 300 ? -27.916 3.005 -13.539 1.00 74.50 300 LEU A N 1
ATOM 2445 C CA . LEU A 1 300 ? -28.988 2.043 -13.803 1.00 74.50 300 LEU A CA 1
ATOM 2446 C C . LEU A 1 300 ? -29.647 1.524 -12.514 1.00 74.50 300 LEU A C 1
ATOM 2448 O O . LEU A 1 300 ? -30.716 0.928 -12.591 1.00 74.50 300 LEU A O 1
ATOM 2452 N N . ASN A 1 301 ? -29.008 1.756 -11.363 1.00 58.50 301 ASN A N 1
ATOM 2453 C CA . ASN A 1 301 ? -29.475 1.417 -10.016 1.00 58.50 301 ASN A CA 1
ATOM 2454 C C . ASN A 1 301 ? -29.841 2.686 -9.245 1.00 58.50 301 ASN A C 1
ATOM 2456 O O . ASN A 1 301 ? -30.741 2.600 -8.384 1.00 58.50 301 ASN A O 1
#

Solvent-accessible surface area (backbone atoms only — not comparable to full-atom values): 17383 Å² total; per-residue (Å²): 132,85,76,64,86,72,55,81,50,80,69,54,34,45,51,96,60,17,26,36,83,92,55,75,62,60,59,50,46,53,54,29,36,63,66,12,49,53,37,49,49,33,51,48,27,63,76,47,75,67,60,59,54,73,71,59,58,74,52,59,35,90,60,44,68,53,23,37,54,38,38,72,70,74,45,69,55,63,82,48,54,70,48,60,43,33,64,73,43,44,31,74,37,44,15,29,75,17,43,78,85,71,95,73,90,67,80,82,84,64,86,99,53,86,76,64,62,66,61,51,51,51,34,51,48,49,37,58,71,48,55,34,48,48,28,54,58,65,91,80,82,91,77,89,77,75,85,87,58,58,73,67,57,52,53,52,51,53,47,52,55,44,70,74,64,65,62,82,74,78,80,66,69,76,34,82,42,61,68,69,48,85,83,59,66,60,65,61,56,50,51,14,49,46,38,44,51,46,38,17,76,39,56,85,59,53,50,34,59,47,15,58,77,58,62,66,69,77,92,62,83,72,96,59,84,85,73,58,72,68,60,52,44,54,51,33,23,53,53,30,50,54,37,34,52,40,26,52,21,28,10,49,28,32,26,62,62,39,30,67,33,67,60,79,59,97,56,69,44,82,80,52,33,66,60,41,28,56,50,50,52,52,31,51,55,49,50,54,54,51,52,50,54,54,55,54,55,62,71,78,106

Foldseek 3Di:
DPDPPLDDDCPLQDDPQWGADDAPQVVLLLLLCLLAPLSVLLVVCVVVVNDDDPVSVVQHWPVSVLLNVLCVQQDDSLQDRPSVSSSVHVRQQRTFHADADDDDDQDDDDPPDDDPVVSSVVSVCCCQPPVCVRRVNWDDDDDDQDPPDDPVVSVVVVVVVCVVPDDPTPDTDGGNADALDRPPPVVLSVLLSQLSVVCLQCVPDQLLVSLVVSVPDDPDDPPDPDDDPVVVSVVSNVSSVLSPLQSNQCSQCSSSRHPRDSDRDPIGGDRDSPVSNVSVVSSVVSVVVVVVVVVVVVVVD

Sequence (301 aa):
MTKNSLALQRSDLQKNGKFVEEHRLYRFWFEFLALSPSYELARRYRSTKGRLTKEDAARLPADFDRVLEIYDTFGNVQEFLFKTWWVDRAVELFGISGAPSKTVSIYKFANGTNPDKEKVNAAVGKYLDATRLKQNKPPAILLSIPLNATRQQVLKEIKTLLDEHIQKPNKPAKPLFELADKDVHVQNIIDAMSVLWIRAARPDWRLWQIGEECKIKKTRKSRSPDPDAFDSMRTLEQMTSRKLKTAMYIAENAARGIFPSQAKPKSYVKFDPTEFSKILSKKTAWIKKEKARILEQAKLN